Protein 4FOM (pdb70)

B-factor: mean 170.51, std 41.59, range [93.54, 294.87]

Foldseek 3Di:
DQKDWDAAAEDEAFAKDKGWIFGPDPFDFAKKWKWFDDVVRTDTAKIQGPPPGIDGDPPQRPQKDQPDNDRTTSIIMGHGDDQVVQGKMKMWTQTVDPGIDIDIHGYHYWYFWDKDKDAFDDAAEAQDDKGFGIKIKGHQGVDEKDKDKDQPAFDKDWDKAADPSNTIMIMITTIHRDHPVQFFPKIKMWIGDPVPPPTDMDIDTHHYFYWKAWDKDWDDDAAAFQAAKTKIATDIDGPPDWDAWAKAFPVNDDDPCWDQDPNMIINRGGGDQPVQTKIKIWTAHPHGIDMDIDRHGYHHDD

Nearest PDB structures (foldseek):
  4fom-assembly1_A-2  TM=1.003E+00  e=2.632E-57  Homo sapiens
  5b22-assembly1_A  TM=9.695E-01  e=6.101E-33  Mus musculus
  6arq-assembly1_D  TM=7.707E-01  e=6.754E-25  Homo sapiens
  3j8f-assembly1_7  TM=8.107E-01  e=2.371E-23  Homo sapiens
  6o3o-assembly1_D  TM=7.406E-01  e=1.769E-23  Homo sapiens

InterPro domains:
  IPR003599 Immunoglobulin domain subtype [SM00409] (63-167)
  IPR007110 Immunoglobulin-like domain [PS50835] (59-165)
  IPR007110 Immunoglobulin-like domain [PS50835] (170-258)
  IPR007110 Immunoglobulin-like domain [PS50835] (269-354)
  IPR013106 Immunoglobulin V-set domain [PF07686] (63-167)
  IPR013162 CD80-like, immunoglobulin C2-set [PF08205] (175-256)
  IPR013783 Immunoglobulin-like fold [G3DSA:2.60.40.10] (59-170)
  IPR013783 Immunoglobulin-like fold [G3DSA:2.60.40.10] (171-268)
  IPR013783 Immunoglobulin-like fold [G3DSA:2.60.40.10] (269-365)
  IPR033319 Nectin-3, immunoglobulin variable domain 1 [cd05887] (58-167)
  IPR033320 Nectin-3/4, second Ig domain [cd07704] (170-265)
  IPR036179 Immunoglobulin-like domain superfamily [SSF48726] (64-170)
  IPR036179 Immunoglobulin-like domain superfamily [SSF48726] (166-262)
  IPR036179 Immunoglobulin-like domain superfamily [SSF48726] (265-362)
  IPR051427 Nectin and Nectin-like [PTHR23277] (38-549)

Solvent-accessible surface area: 17063 Å² total; per-residue (Å²): 87,91,13,86,20,91,87,141,24,78,6,32,124,36,116,81,21,35,7,103,1,75,7,112,52,165,59,102,44,46,61,3,4,0,8,7,44,106,66,196,63,65,95,44,5,2,35,14,53,65,143,175,36,107,59,51,78,25,126,12,106,69,47,11,111,18,106,50,173,55,51,48,48,1,7,2,26,7,61,81,1,21,73,91,9,55,21,102,6,20,0,51,8,45,16,152,101,104,29,77,32,92,25,48,1,47,8,65,10,17,15,64,8,102,24,44,41,92,140,12,116,92,69,17,85,45,77,33,125,73,22,38,6,0,30,0,45,1,22,62,0,32,70,70,3,118,15,88,23,110,22,152,49,31,97,132,74,44,84,72,89,90,86,138,97,127,10,3,23,11,53,1,54,5,58,2,142,4,55,80,151,2,96,44,112,152,1,11,0,13,0,113,9,105,11,29,159,160,51,57,127,80,53,35,94,4,69,0,41,13,26,3,82,20,70,12,94,32,55,70,73,90,1,84,42,34,57,164,65,16,65,1,102,0,64,40,90,14,16,30,102,51,143,100,44,65,16,38,31,105,62,74,134,114,18,134,13,10,109,56,52,133,50,15,0,47,3,89,114,58,5,72,142,92,9,57,5,32,0,16,0,75,2,14,3,81,62,24,70,112,47,42,72,71,78,4,153,11,51,93,101,184

CATH classification: 2.60.40.10 (+2 more: 2.60.40.10, 2.60.40.10)

Radius of gyration: 37.38 Å; Cα contacts (8 Å, |Δi|>4): 742; chains: 1; bounding box: 91×86×56 Å

GO terms:
  GO:0005886 plasma membrane (C, EXP)
  GO:0005886 plasma membrane (C, TAS)
  GO:0005515 protein binding (F, IPI)
  GO:0050839 cell adhesion molecule binding (F, IPI)
  GO:0042802 identical protein binding (F, IPI)

Organism: Homo sapiens (NCBI:txid9606)

Secondary structure (DSSP, 8-state):
--SB---S-EEETTS-EEE--B---SSPEEEEEEEEESSS-EEEEEEE-SSS-EEE-TTTTTTEEES--SSSB--EEE-S--GGG-EEEEEEEEETTTEEEEEEEEEEEEB--EEEEEE-SS---TT-S-EEEEEEEEEEEBS--EEEE---SSB--EEEEE-TTS-EEEEEEEEE---GGGTT-EEEEEEE-TT-SS-EEEEEE----EEEEE--B---S-EETT--S-EEE--EEEES-EEEEE--BSSS---SS-B-STTEEE--SPP-S---SEEEEEEEETTEEEEEEEE--EE---

Structure (mmCIF, N/CA/C/O backbone):
data_4FOM
#
_entry.id   4FOM
#
_cell.length_a   131.867
_cell.length_b   131.867
_cell.length_c   247.543
_cell.angle_alpha   90.00
_cell.angle_beta   90.00
_cell.angle_gamma   120.00
#
_symmetry.space_group_name_H-M   'P 65 2 2'
#
loop_
_entity.id
_entity.type
_entity.pdbx_description
1 polymer 'Poliovirus receptor-related protein 3'
2 branched alpha-D-mannopyranose-(1-3)-[alpha-D-mannopyranose-(1-6)]beta-D-mannopyranose-(1-4)-2-acetamido-2-deoxy-beta-D-glucopyranose-(1-4)-2-acetamido-2-deoxy-beta-D-glucopyranose
3 branched beta-D-mannopyranose-(1-4)-2-acetamido-2-deoxy-beta-D-glucopyranose-(1-4)-2-acetamido-2-deoxy-beta-D-glucopyranose
4 branched alpha-D-mannopyranose-(1-3)-[alpha-D-mannopyranose-(1-6)]beta-D-mannopyranose-(1-4)-2-acetamido-2-deoxy-beta-D-glucopyranose-(1-4)-[alpha-L-fucopyranose-(1-6)]2-acetamido-2-deoxy-beta-D-glucopyranose
5 non-polymer 2-acetamido-2-deoxy-beta-D-glucopyranose
#
loop_
_atom_site.group_PDB
_atom_site.id
_atom_site.type_symbol
_atom_site.label_atom_id
_atom_site.label_alt_id
_atom_site.label_comp_id
_atom_site.label_asym_id
_atom_site.label_entity_id
_atom_site.label_seq_id
_atom_site.pdbx_PDB_ins_code
_atom_site.Cartn_x
_atom_site.Cartn_y
_atom_site.Cartn_z
_atom_site.occupancy
_atom_site.B_iso_or_equiv
_atom_site.auth_seq_id
_atom_site.auth_comp_id
_atom_site.auth_asym_id
_atom_site.auth_atom_id
_atom_site.pdbx_PDB_model_num
ATOM 1 N N . GLY A 1 1 ? -37.479 46.995 -3.623 1.00 257.88 58 GLY A N 1
ATOM 2 C CA . GLY A 1 1 ? -37.952 47.689 -4.856 1.00 252.23 58 GLY A CA 1
ATOM 3 C C . GLY A 1 1 ? -39.323 47.201 -5.303 1.00 248.01 58 GLY A C 1
ATOM 4 O O . GLY A 1 1 ? -39.780 46.148 -4.866 1.00 247.70 58 GLY A O 1
ATOM 5 N N . PRO A 1 2 ? -39.992 47.977 -6.177 1.00 245.75 59 PRO A N 1
ATOM 6 C CA . PRO A 1 2 ? -41.320 47.637 -6.704 1.00 242.09 59 PRO A CA 1
ATOM 7 C C . PRO A 1 2 ? -41.326 46.302 -7.400 1.00 233.62 59 PRO A C 1
ATOM 8 O O . PRO A 1 2 ? -42.233 45.489 -7.198 1.00 233.38 59 PRO A O 1
ATOM 12 N N . ILE A 1 3 ? -40.325 46.105 -8.247 1.00 227.70 60 ILE A N 1
ATOM 13 C CA . ILE A 1 3 ? -40.067 44.809 -8.893 1.00 220.73 60 ILE A CA 1
ATOM 14 C C . ILE A 1 3 ? -38.735 44.263 -8.423 1.00 220.65 60 ILE A C 1
ATOM 15 O O . ILE A 1 3 ? -37.694 44.874 -8.638 1.00 220.35 60 ILE A O 1
ATOM 20 N N . ILE A 1 4 ? -38.769 43.118 -7.767 1.00 221.77 61 ILE A N 1
ATOM 21 C CA . ILE A 1 4 ? -37.535 42.513 -7.252 1.00 222.37 61 ILE A CA 1
ATOM 22 C C . ILE A 1 4 ? -37.033 41.422 -8.182 1.00 215.04 61 ILE A C 1
ATOM 23 O O . ILE A 1 4 ? -37.747 40.472 -8.494 1.00 213.35 61 ILE A O 1
ATOM 28 N N . VAL A 1 5 ? -35.825 41.629 -8.687 1.00 211.39 62 VAL A N 1
ATOM 29 C CA . VAL A 1 5 ? -35.108 40.616 -9.461 1.00 205.64 62 VAL A CA 1
ATOM 30 C C . VAL A 1 5 ? -33.650 40.591 -9.040 1.00 206.21 62 VAL A C 1
ATOM 31 O O . VAL A 1 5 ? -33.099 41.615 -8.638 1.00 209.46 62 VAL A O 1
ATOM 35 N N . GLU A 1 6 ? -33.031 39.413 -9.101 1.00 203.79 63 GLU A N 1
ATOM 36 C CA . GLU A 1 6 ? -31.599 39.287 -8.771 1.00 204.07 63 GLU A CA 1
ATOM 37 C C . GLU A 1 6 ? -30.756 39.743 -9.946 1.00 198.66 63 GLU A C 1
ATOM 38 O O . GLU A 1 6 ? -31.052 39.404 -11.075 1.00 193.59 63 GLU A O 1
ATOM 44 N N . PRO A 1 7 ? -29.722 40.562 -9.679 1.00 200.85 64 PRO A N 1
ATOM 45 C CA . PRO A 1 7 ? -28.901 41.122 -10.721 1.00 197.76 64 PRO A CA 1
ATOM 46 C C . PRO A 1 7 ? -27.630 40.357 -10.892 1.00 195.95 64 PRO A C 1
ATOM 47 O O . PRO A 1 7 ? -27.272 39.549 -10.041 1.00 198.08 64 PRO A O 1
ATOM 51 N N . HIS A 1 8 ? -26.921 40.662 -11.968 1.00 193.19 65 HIS A N 1
ATOM 52 C CA . HIS A 1 8 ? -25.567 40.060 -12.271 1.00 191.51 65 HIS A CA 1
ATOM 53 C C . HIS A 1 8 ? -25.529 38.537 -12.227 1.00 188.59 65 HIS A C 1
ATOM 54 O O . HIS A 1 8 ? -24.536 37.934 -11.806 1.00 189.14 65 HIS A O 1
ATOM 61 N N . VAL A 1 9 ? -26.567 37.920 -12.768 1.00 185.90 66 VAL A N 1
ATOM 62 C CA . VAL A 1 9 ? -26.638 36.469 -12.840 1.00 184.91 66 VAL A CA 1
ATOM 63 C C . VAL A 1 9 ? -25.629 35.927 -13.849 1.00 182.50 66 VAL A C 1
ATOM 64 O O . VAL A 1 9 ? -25.084 36.671 -14.669 1.00 181.07 66 VAL A O 1
ATOM 68 N N . THR A 1 10 ? -25.360 34.628 -13.750 1.00 183.14 67 THR A N 1
ATOM 69 C CA . THR A 1 10 ? -24.404 33.954 -14.629 1.00 181.65 67 THR A CA 1
ATOM 70 C C . THR A 1 10 ? -25.014 32.681 -15.168 1.00 182.26 67 THR A C 1
ATOM 71 O O . THR A 1 10 ? -25.439 31.831 -14.410 1.00 185.28 67 THR A O 1
ATOM 75 N N . ALA A 1 11 ? -25.073 32.563 -16.487 1.00 181.14 68 ALA A N 1
ATOM 76 C CA . ALA A 1 11 ? -25.695 31.394 -17.125 1.00 183.38 68 ALA A CA 1
ATOM 77 C C . ALA A 1 11 ? -24.668 30.504 -17.821 1.00 184.72 68 ALA A C 1
ATOM 78 O O . ALA A 1 11 ? -23.768 30.992 -18.508 1.00 183.08 68 ALA A O 1
ATOM 80 N N . VAL A 1 12 ? -24.872 29.187 -17.693 1.00 188.78 69 VAL A N 1
ATOM 81 C CA . VAL A 1 12 ? -23.889 28.159 -18.168 1.00 191.18 69 VAL A CA 1
ATOM 82 C C . VAL A 1 12 ? -24.279 27.718 -19.592 1.00 192.80 69 VAL A C 1
ATOM 83 O O . VAL A 1 12 ? -25.435 27.409 -19.876 1.00 195.49 69 VAL A O 1
ATOM 87 N N . TRP A 1 13 ? -23.277 27.657 -20.454 1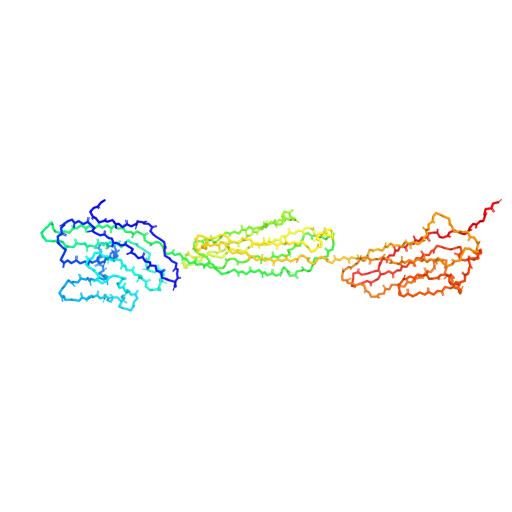.00 192.48 70 TRP A N 1
ATOM 88 C CA . TRP A 1 13 ? -23.455 27.320 -21.880 1.00 195.29 70 TRP A CA 1
ATOM 89 C C . TRP A 1 13 ? -24.244 26.070 -21.996 1.00 201.51 70 TRP A C 1
ATOM 90 O O . TRP A 1 13 ? -24.129 25.200 -21.183 1.00 204.80 70 TRP A O 1
ATOM 101 N N . GLY A 1 14 ? -25.080 25.988 -23.019 1.00 205.11 71 GLY A N 1
ATOM 102 C CA . GLY A 1 14 ? -25.792 24.723 -23.365 1.00 213.48 71 GLY A CA 1
ATOM 103 C C . GLY A 1 14 ? -26.833 24.276 -22.361 1.00 216.68 71 GLY A C 1
ATOM 104 O O . GLY A 1 14 ? -27.812 23.621 -22.720 1.00 222.67 71 GLY A O 1
ATOM 105 N N . LYS A 1 15 ? -26.588 24.570 -21.095 1.00 214.63 72 LYS A N 1
ATOM 106 C CA . LYS A 1 15 ? -27.584 24.327 -20.041 1.00 218.39 72 LYS A CA 1
ATOM 107 C C . LYS A 1 15 ? -28.568 25.479 -20.007 1.00 216.24 72 LYS A C 1
ATOM 108 O O . LYS A 1 15 ? -28.505 26.383 -20.839 1.00 211.70 72 LYS A O 1
ATOM 114 N N . ASN A 1 16 ? -29.497 25.442 -19.072 1.00 220.82 73 ASN A N 1
ATOM 115 C CA . ASN A 1 16 ? -30.463 26.531 -18.957 1.00 219.00 73 ASN A CA 1
ATOM 116 C C . ASN A 1 16 ? -30.270 27.359 -17.708 1.00 213.26 73 ASN A C 1
ATOM 117 O O . ASN A 1 16 ? -29.329 27.149 -16.937 1.00 213.03 73 ASN A O 1
ATOM 122 N N . VAL A 1 17 ? -31.191 28.294 -17.511 1.00 208.85 74 VAL A N 1
ATOM 123 C CA . VAL A 1 17 ? -31.070 29.306 -16.482 1.00 204.06 74 VAL A CA 1
ATOM 124 C C . VAL A 1 17 ? -32.436 29.920 -16.195 1.00 203.48 74 VAL A C 1
ATOM 125 O O . VAL A 1 17 ? -33.227 30.177 -17.111 1.00 202.34 74 VAL A O 1
ATOM 129 N N . SER A 1 18 ? -32.734 30.071 -14.909 1.00 205.08 75 SER A N 1
ATOM 130 C CA . SER A 1 18 ? -34.024 30.628 -14.458 1.00 205.61 75 SER A CA 1
ATOM 131 C C . SER A 1 18 ? -33.892 32.112 -14.149 1.00 200.81 75 SER A C 1
ATOM 132 O O . SER A 1 18 ? -33.151 32.514 -13.252 1.00 200.55 75 SER A O 1
ATOM 135 N N . LEU A 1 19 ? -34.605 32.920 -14.921 1.00 197.70 76 LEU A N 1
ATOM 136 C CA . LEU A 1 19 ? -34.624 34.396 -14.732 1.00 194.53 76 LEU A CA 1
ATOM 137 C C . LEU A 1 19 ? -35.808 34.846 -13.825 1.00 197.64 76 LEU A C 1
ATOM 138 O O . LEU A 1 19 ? -36.883 35.237 -14.297 1.00 196.98 76 LEU A O 1
ATOM 143 N N . LYS A 1 20 ? -35.582 34.739 -12.522 1.00 201.40 77 LYS A N 1
ATOM 144 C CA . LYS A 1 20 ? -36.623 34.995 -11.520 1.00 205.97 77 LYS A CA 1
ATOM 145 C C . LYS A 1 20 ? -36.994 36.415 -11.559 1.00 203.86 77 LYS A C 1
ATOM 146 O O . LYS A 1 20 ? -36.135 37.296 -11.660 1.00 200.75 77 LYS A O 1
ATOM 152 N N . CYS A 1 21 ? -38.286 36.648 -11.453 1.00 206.03 78 CYS A N 1
ATOM 153 C CA . CYS A 1 21 ? -38.842 37.992 -11.379 1.00 205.61 78 CYS A CA 1
ATOM 154 C C . CYS A 1 21 ? -40.195 37.953 -10.710 1.00 210.76 78 CYS A C 1
ATOM 155 O O . CYS A 1 21 ? -41.105 37.236 -11.147 1.00 212.16 78 CYS A O 1
ATOM 158 N N . LEU A 1 22 ? -40.317 38.703 -9.629 1.00 215.06 79 LEU A N 1
ATOM 159 C CA . LEU A 1 22 ? -41.568 38.747 -8.861 1.00 221.14 79 LEU A CA 1
ATOM 160 C C . LEU A 1 22 ? -41.963 40.180 -8.522 1.00 223.07 79 LEU A C 1
ATOM 161 O O . LEU A 1 22 ? -41.110 41.060 -8.392 1.00 222.07 79 LEU A O 1
ATOM 166 N N . ILE A 1 23 ? -43.270 40.411 -8.421 1.00 226.02 80 ILE A N 1
ATOM 167 C CA . ILE A 1 23 ? -43.825 41.789 -8.482 1.00 226.96 80 ILE A CA 1
ATOM 168 C C . ILE A 1 23 ? -44.901 42.067 -7.412 1.00 234.77 80 ILE A C 1
ATOM 169 O O . ILE A 1 23 ? -45.964 42.624 -7.712 1.00 235.47 80 ILE A O 1
ATOM 174 N N . GLU A 1 24 ? -44.586 41.743 -6.159 1.00 241.24 81 GLU A N 1
ATOM 175 C CA . GLU A 1 24 ? -45.549 41.949 -5.045 1.00 250.19 81 GLU A CA 1
ATOM 176 C C . GLU A 1 24 ? -45.831 43.429 -4.812 1.00 253.04 81 GLU A C 1
ATOM 177 O O . GLU A 1 24 ? -45.208 44.078 -3.972 1.00 258.53 81 GLU A O 1
ATOM 183 N N . VAL A 1 25 ? -46.756 43.954 -5.603 1.00 249.75 82 VAL A N 1
ATOM 184 C CA . VAL A 1 25 ? -47.355 45.274 -5.357 1.00 254.21 82 VAL A CA 1
ATOM 185 C C . VAL A 1 25 ? -48.865 45.126 -5.235 1.00 257.67 82 VAL A C 1
ATOM 186 O O . VAL A 1 25 ? -49.495 44.470 -6.065 1.00 252.69 82 VAL A O 1
ATOM 190 N N . ASN A 1 26 ? -49.447 45.722 -4.190 1.00 267.00 83 ASN A N 1
ATOM 191 C CA . ASN A 1 26 ? -50.925 45.639 -3.974 1.00 271.70 83 ASN A CA 1
ATOM 192 C C . ASN A 1 26 ? -51.706 46.200 -5.182 1.00 265.55 83 ASN A C 1
ATOM 193 O O . ASN A 1 26 ? -52.943 46.179 -5.218 1.00 268.32 83 ASN A O 1
ATOM 198 N N . GLU A 1 27 ? -50.955 46.646 -6.180 1.00 257.72 84 GLU A N 1
ATOM 199 C CA . GLU A 1 27 ? -51.506 47.094 -7.462 1.00 251.65 84 GLU A CA 1
ATOM 200 C C . GLU A 1 27 ? -51.946 45.933 -8.355 1.00 245.49 84 GLU A C 1
ATOM 201 O O . GLU A 1 27 ? -51.265 44.904 -8.447 1.00 242.15 84 GLU A O 1
ATOM 207 N N . THR A 1 28 ? -53.050 46.141 -9.068 1.00 244.39 85 THR A N 1
ATOM 208 C CA . THR A 1 28 ? -53.555 45.131 -10.009 1.00 239.75 85 THR A CA 1
ATOM 209 C C . THR A 1 28 ? -52.819 45.199 -11.339 1.00 231.90 85 THR A C 1
ATOM 210 O O . THR A 1 28 ? -52.664 46.271 -11.933 1.00 230.04 85 THR A O 1
ATOM 214 N N . ILE A 1 29 ? -52.428 44.024 -11.823 1.00 228.41 86 ILE A N 1
ATOM 215 C CA . ILE A 1 29 ? -51.440 43.885 -12.926 1.00 221.86 86 ILE A CA 1
ATOM 216 C C . ILE A 1 29 ? -52.120 43.651 -14.275 1.00 218.95 86 ILE A C 1
ATOM 217 O O . ILE A 1 29 ? -53.082 42.891 -14.367 1.00 221.39 86 ILE A O 1
ATOM 222 N N . THR A 1 30 ? -51.602 44.286 -15.326 1.00 214.95 87 THR A N 1
ATOM 223 C CA . THR A 1 30 ? -52.254 44.183 -16.668 1.00 213.53 87 THR A CA 1
ATOM 224 C C . THR A 1 30 ? -51.347 43.640 -17.808 1.00 209.22 87 THR A C 1
ATOM 225 O O . THR A 1 30 ? -51.856 43.096 -18.794 1.00 209.22 87 THR A O 1
ATOM 229 N N . GLN A 1 31 ? -50.028 43.782 -17.668 1.00 206.50 88 GLN A N 1
ATOM 230 C CA . GLN A 1 31 ? -49.073 43.171 -18.652 1.00 202.99 88 GLN A CA 1
ATOM 231 C C . GLN A 1 31 ? -47.674 42.903 -18.078 1.00 200.78 88 GLN A C 1
ATOM 232 O O . GLN A 1 31 ? -47.165 43.645 -17.232 1.00 201.31 88 GLN A O 1
ATOM 238 N N . ILE A 1 32 ? -47.053 41.855 -18.588 1.00 199.00 89 ILE A N 1
ATOM 239 C CA . ILE A 1 32 ? -45.773 41.375 -18.058 1.00 197.31 89 ILE A CA 1
ATOM 240 C C . ILE A 1 32 ? -44.807 41.017 -19.177 1.00 194.20 89 ILE A C 1
ATOM 241 O O . ILE A 1 32 ? -45.034 40.081 -19.949 1.00 194.57 89 ILE A O 1
ATOM 246 N N . SER A 1 33 ? -43.721 41.758 -19.241 1.00 192.24 90 SER A N 1
ATOM 247 C CA . SER A 1 33 ? -42.763 41.620 -20.328 1.00 190.15 90 SER A CA 1
ATOM 248 C C . SER A 1 33 ? -41.397 41.250 -19.819 1.00 187.94 90 SER A C 1
ATOM 249 O O . SER A 1 33 ? -41.054 41.475 -18.652 1.00 188.02 90 SER A O 1
ATOM 252 N N . TRP A 1 34 ? -40.625 40.678 -20.713 1.00 186.55 91 TRP A N 1
ATOM 253 C CA . TRP A 1 34 ? -39.192 40.544 -20.556 1.00 184.86 91 TRP A CA 1
ATOM 254 C C . TRP A 1 34 ? -38.545 41.067 -21.786 1.00 184.75 91 TRP A C 1
ATOM 255 O O . TRP A 1 34 ? -38.934 40.717 -22.891 1.00 185.87 91 TRP A O 1
ATOM 266 N N . GLU A 1 35 ? -37.532 41.891 -21.615 1.00 184.59 92 GLU A N 1
ATOM 267 C CA . GLU A 1 35 ? -36.818 42.466 -22.765 1.00 186.14 92 GLU A CA 1
ATOM 268 C C . GLU A 1 35 ? -35.310 42.443 -22.563 1.00 185.35 92 GLU A C 1
ATOM 269 O O . GLU A 1 35 ? -34.799 42.974 -21.591 1.00 185.55 92 GLU A O 1
ATOM 275 N N . LYS A 1 36 ? -34.607 41.793 -23.477 1.00 185.16 93 LYS A N 1
ATOM 276 C CA . LYS A 1 36 ? -33.162 42.005 -23.613 1.00 185.73 93 LYS A CA 1
ATOM 277 C C . LYS A 1 36 ? -32.972 43.179 -24.489 1.00 190.04 93 LYS A C 1
ATOM 278 O O . LYS A 1 36 ? -33.542 43.240 -25.571 1.00 192.60 93 LYS A O 1
ATOM 284 N N . ILE A 1 37 ? -32.187 44.140 -24.041 1.00 192.28 94 ILE A N 1
ATOM 285 C CA . ILE A 1 37 ? -31.804 45.246 -24.940 1.00 198.16 94 ILE A CA 1
ATOM 286 C C . ILE A 1 37 ? -30.477 44.967 -25.579 1.00 199.84 94 ILE A C 1
ATOM 287 O O . ILE A 1 37 ? -29.445 44.913 -24.920 1.00 198.98 94 ILE A O 1
ATOM 292 N N . HIS A 1 38 ? -30.492 44.890 -26.881 1.00 203.35 95 HIS A N 1
ATOM 293 C CA . HIS A 1 38 ? -29.324 45.181 -27.601 1.00 208.05 95 HIS A CA 1
ATOM 294 C C . HIS A 1 38 ? -29.249 46.708 -27.430 1.00 214.02 95 HIS A C 1
ATOM 295 O O . HIS A 1 38 ? -30.094 47.264 -26.690 1.00 213.19 95 HIS A O 1
ATOM 302 N N . GLY A 1 39 ? -28.108 47.312 -27.769 1.00 219.61 96 GLY A N 1
ATOM 303 C CA . GLY A 1 39 ? -27.836 48.722 -27.412 1.00 226.24 96 GLY A CA 1
ATOM 304 C C . GLY A 1 39 ? -28.918 49.673 -27.835 1.00 231.21 96 GLY A C 1
ATOM 305 O O . GLY A 1 39 ? -29.073 49.962 -29.017 1.00 237.08 96 GLY A O 1
ATOM 306 N N . LYS A 1 40 ? -29.669 50.165 -26.849 1.00 229.70 97 LYS A N 1
ATOM 307 C CA . LYS A 1 40 ? -30.708 51.195 -27.071 1.00 235.19 97 LYS A CA 1
ATOM 308 C C . LYS A 1 40 ? -31.912 50.643 -27.846 1.00 232.35 97 LYS A C 1
ATOM 309 O O . LYS A 1 40 ? -32.944 51.294 -27.942 1.00 235.09 97 LYS A O 1
ATOM 315 N N . SER A 1 41 ? -31.776 49.427 -28.363 1.00 227.51 98 SER A N 1
ATOM 316 C CA . SER A 1 41 ? -32.896 48.738 -29.030 1.00 225.11 98 SER A CA 1
ATOM 317 C C . SER A 1 41 ? -33.381 47.567 -28.190 1.00 215.97 98 SER A C 1
ATOM 318 O O . SER A 1 41 ? -32.592 46.710 -27.774 1.00 211.51 98 SER A O 1
ATOM 321 N N . SER A 1 42 ? -34.688 47.542 -27.944 1.00 214.05 99 SER A N 1
ATOM 322 C CA . SER A 1 42 ? -35.296 46.567 -27.006 1.00 206.79 99 SER A CA 1
ATOM 323 C C . SER A 1 42 ? -36.008 45.442 -27.740 1.00 204.82 99 SER A C 1
ATOM 324 O O . SER A 1 42 ? -37.188 45.541 -28.072 1.00 206.00 99 SER A O 1
ATOM 327 N N . GLN A 1 43 ? -35.301 44.356 -27.953 1.00 202.53 100 GLN A N 1
ATOM 328 C CA . GLN A 1 43 ? -35.937 43.147 -28.458 1.00 201.42 100 GLN A CA 1
ATOM 329 C C . GLN A 1 43 ? -36.727 42.484 -27.337 1.00 196.51 100 GLN A C 1
ATOM 330 O O . GLN A 1 43 ? -36.167 42.089 -26.299 1.00 192.72 100 GLN A O 1
ATOM 336 N N . THR A 1 44 ? -38.037 42.408 -27.528 1.00 197.40 101 THR A N 1
ATOM 337 C CA . THR A 1 44 ? -38.912 41.737 -26.564 1.00 194.11 101 THR A CA 1
ATOM 338 C C . THR A 1 44 ? -38.662 40.219 -26.585 1.00 192.96 101 THR A C 1
ATOM 339 O O . THR A 1 44 ? -38.208 39.657 -27.594 1.00 195.33 101 THR A O 1
ATOM 343 N N . VAL A 1 45 ? -38.892 39.586 -25.446 1.00 190.29 102 VAL A N 1
ATOM 344 C CA . VAL A 1 45 ? -38.607 38.150 -25.279 1.00 190.19 102 VAL A CA 1
ATOM 345 C C . VAL A 1 45 ? -39.879 37.371 -24.979 1.00 192.04 102 VAL A C 1
ATOM 346 O O . VAL A 1 45 ? -40.284 36.482 -25.741 1.00 195.62 102 VAL A O 1
ATOM 350 N N . ALA A 1 46 ? -40.486 37.693 -23.850 1.00 190.83 103 ALA A N 1
ATOM 351 C CA . ALA A 1 46 ? -41.711 37.036 -23.408 1.00 193.47 103 ALA A CA 1
ATOM 352 C C . ALA A 1 46 ? -42.726 38.047 -22.920 1.00 193.93 103 ALA A C 1
ATOM 353 O O . ALA A 1 46 ? -42.379 39.078 -22.329 1.00 192.01 103 ALA A O 1
ATOM 355 N N . VAL A 1 47 ? -43.987 37.734 -23.154 1.00 197.32 104 VAL A N 1
ATOM 356 C CA . VAL A 1 47 ? -45.094 38.613 -22.782 1.00 198.14 104 VAL A CA 1
ATOM 357 C C . VAL A 1 47 ? -46.248 37.776 -22.244 1.00 201.99 104 VAL A C 1
ATOM 358 O O . VAL A 1 47 ? -46.570 36.711 -22.795 1.00 205.56 104 VAL A O 1
ATOM 362 N N . HIS A 1 48 ? -46.834 38.226 -21.138 1.00 202.49 105 HIS A N 1
ATOM 363 C CA . HIS A 1 48 ? -47.996 37.536 -20.540 1.00 207.02 105 HIS A CA 1
ATOM 364 C C . HIS A 1 48 ? -49.153 38.462 -20.351 1.00 207.96 105 HIS A C 1
ATOM 365 O O . HIS A 1 48 ? -49.042 39.494 -19.692 1.00 205.95 105 HIS A O 1
ATOM 372 N N . HIS A 1 49 ? -50.290 38.069 -20.910 1.00 211.69 106 HIS A N 1
ATOM 373 C CA . HIS A 1 49 ? -51.544 38.828 -20.767 1.00 213.70 106 HIS A CA 1
ATOM 374 C C . HIS A 1 49 ? -52.557 38.030 -19.961 1.00 218.89 106 HIS A C 1
ATOM 375 O O . HIS A 1 49 ? -52.615 36.804 -20.072 1.00 222.51 106 HIS A O 1
ATOM 382 N N . PRO A 1 50 ? -53.368 38.717 -19.135 1.00 220.42 107 PRO A N 1
ATOM 383 C CA . PRO A 1 50 ? -54.406 38.027 -18.373 1.00 226.48 107 PRO A CA 1
ATOM 384 C C . PRO A 1 50 ? -55.585 37.625 -19.238 1.00 230.73 107 PRO A C 1
ATOM 385 O O . PRO A 1 50 ? -56.471 36.902 -18.785 1.00 236.85 107 PRO A O 1
ATOM 389 N N . GLN A 1 51 ? -55.605 38.118 -20.467 1.00 228.38 108 GLN A N 1
ATOM 390 C CA . GLN A 1 51 ? -56.703 37.812 -21.408 1.00 233.11 108 GLN A CA 1
ATOM 391 C C . GLN A 1 51 ? -56.201 37.073 -22.644 1.00 234.00 108 GLN A C 1
ATOM 392 O O . GLN A 1 51 ? -56.753 36.038 -23.030 1.00 240.16 108 GLN A O 1
ATOM 398 N N . TYR A 1 52 ? -55.148 37.600 -23.252 1.00 228.98 109 TYR A N 1
ATOM 399 C CA . TYR A 1 52 ? -54.686 37.104 -24.571 1.00 230.46 109 TYR A CA 1
ATOM 400 C C . TYR A 1 52 ? -53.386 36.316 -24.460 1.00 228.58 109 TYR A C 1
ATOM 401 O O . TYR A 1 52 ? -52.404 36.606 -25.149 1.00 225.43 109 TYR A O 1
ATOM 410 N N . GLY A 1 53 ? -53.404 35.307 -23.589 1.00 231.54 110 GLY A N 1
ATOM 411 C CA . GLY A 1 53 ? -52.358 34.269 -23.542 1.00 232.23 110 GLY A CA 1
ATOM 412 C C . GLY A 1 53 ? -50.946 34.793 -23.432 1.00 225.33 110 GLY A C 1
ATOM 413 O O . GLY A 1 53 ? -50.694 35.832 -22.818 1.00 220.12 110 GLY A O 1
ATOM 414 N N . PHE A 1 54 ? -50.020 34.043 -24.024 1.00 226.09 111 PHE A N 1
ATOM 415 C CA . PHE A 1 54 ? -48.586 34.369 -23.987 1.00 220.35 111 PHE A CA 1
ATOM 416 C C . PHE A 1 54 ? -48.118 34.885 -25.333 1.00 218.73 111 PHE A C 1
ATOM 417 O O . PHE A 1 54 ? -48.867 34.884 -26.304 1.00 222.98 111 PHE A O 1
ATOM 425 N N . SER A 1 55 ? -46.852 35.282 -25.393 1.00 213.42 112 SER A N 1
ATOM 426 C CA . SER A 1 55 ? -46.154 35.493 -26.683 1.00 213.61 112 SER A CA 1
ATOM 427 C C . SER A 1 55 ? -44.665 35.352 -26.534 1.00 209.63 112 SER A C 1
ATOM 428 O O . SER A 1 55 ? -44.053 35.961 -25.666 1.00 204.51 112 SER A O 1
ATOM 431 N N . VAL A 1 56 ? -44.077 34.577 -27.415 1.00 212.76 113 VAL A N 1
ATOM 432 C CA . VAL A 1 56 ? -42.642 34.397 -27.418 1.00 210.08 113 VAL A CA 1
ATOM 433 C C . VAL A 1 56 ? -42.063 34.870 -28.736 1.00 211.83 113 VAL A C 1
ATOM 434 O O . VAL A 1 56 ? -42.558 34.531 -29.807 1.00 218.01 113 VAL A O 1
ATOM 438 N N . GLN A 1 57 ? -41.053 35.711 -28.647 1.00 207.52 114 GLN A N 1
ATOM 439 C CA . GLN A 1 57 ? -40.570 36.449 -29.816 1.00 209.84 114 GLN A CA 1
ATOM 440 C C . GLN A 1 57 ? -39.594 35.638 -30.641 1.00 213.45 114 GLN A C 1
ATOM 441 O O . GLN A 1 57 ? -38.933 34.739 -30.140 1.00 212.29 114 GLN A O 1
ATOM 447 N N . GLY A 1 58 ? -39.526 35.959 -31.921 1.00 218.97 115 GLY A N 1
ATOM 448 C CA . GLY A 1 58 ? -38.430 35.509 -32.763 1.00 222.74 115 GLY A CA 1
ATOM 449 C C . GLY A 1 58 ? -37.170 36.271 -32.400 1.00 218.20 115 GLY A C 1
ATOM 450 O O . GLY A 1 58 ? -37.225 37.470 -32.153 1.00 215.73 115 GLY A O 1
ATOM 451 N N . GLU A 1 59 ? -36.042 35.579 -32.309 1.00 217.60 116 GLU A N 1
ATOM 452 C CA . GLU A 1 59 ? -35.955 34.146 -32.626 1.00 221.86 116 GLU A CA 1
ATOM 453 C C . GLU A 1 59 ? -36.045 33.261 -31.367 1.00 217.51 116 GLU A C 1
ATOM 454 O O . GLU A 1 59 ? -35.826 32.060 -31.428 1.00 221.08 116 GLU A O 1
ATOM 460 N N . TYR A 1 60 ? -36.403 33.864 -30.247 1.00 211.36 117 TYR A N 1
ATOM 461 C CA . TYR A 1 60 ? -36.435 33.144 -28.942 1.00 207.99 117 TYR A CA 1
ATOM 462 C C . TYR A 1 60 ? -37.518 32.070 -28.881 1.00 212.95 117 TYR A C 1
ATOM 463 O O . TYR A 1 60 ? -37.687 31.409 -27.859 1.00 212.28 117 TYR A O 1
ATOM 472 N N . GLN A 1 61 ? -38.245 31.908 -29.977 1.00 219.39 118 GLN A N 1
ATOM 473 C CA . GLN A 1 61 ? -39.556 31.181 -29.977 1.00 224.92 118 GLN A CA 1
ATOM 474 C C . GLN A 1 61 ? -39.529 29.788 -29.329 1.00 228.67 118 GLN A C 1
ATOM 475 O O . GLN A 1 61 ? -40.461 29.422 -28.611 1.00 230.11 118 GLN A O 1
ATOM 481 N N . GLY A 1 62 ? -38.491 29.013 -29.601 1.00 231.51 119 GLY A N 1
ATOM 482 C CA . GLY A 1 62 ? -38.367 27.676 -29.012 1.00 236.23 119 GLY A CA 1
ATOM 483 C C . GLY A 1 62 ? -37.778 27.710 -27.607 1.00 230.26 119 GLY A C 1
ATOM 484 O O . GLY A 1 62 ? -38.148 26.912 -26.745 1.00 233.19 119 GLY A O 1
ATOM 485 N N . ARG A 1 63 ? -36.888 28.667 -27.374 1.00 223.22 120 ARG A N 1
ATOM 486 C CA . ARG A 1 63 ? -35.902 28.575 -26.253 1.00 219.06 120 ARG A CA 1
ATOM 487 C C . ARG A 1 63 ? -36.340 29.290 -24.964 1.00 214.33 120 ARG A C 1
ATOM 488 O O . ARG A 1 63 ? -35.552 29.419 -24.027 1.00 211.51 120 ARG A O 1
ATOM 496 N N . VAL A 1 64 ? -37.597 29.712 -24.900 1.00 214.93 121 VAL A N 1
ATOM 497 C CA . VAL A 1 64 ? -38.123 30.354 -23.668 1.00 211.27 121 VAL A CA 1
ATOM 498 C C . VAL A 1 64 ? -39.466 29.789 -23.229 1.00 216.39 121 VAL A C 1
ATOM 499 O O . VAL A 1 64 ? -40.352 29.554 -24.041 1.00 220.92 121 VAL A O 1
ATOM 503 N N . LEU A 1 65 ? -39.612 29.615 -21.925 1.00 216.47 122 LEU A N 1
ATOM 504 C CA . LEU A 1 65 ? -40.853 29.094 -21.338 1.00 222.51 122 LEU A CA 1
ATOM 505 C C . LEU A 1 65 ? -41.183 29.887 -20.091 1.00 219.58 122 LEU A C 1
ATOM 506 O O . LEU A 1 65 ? -40.287 30.358 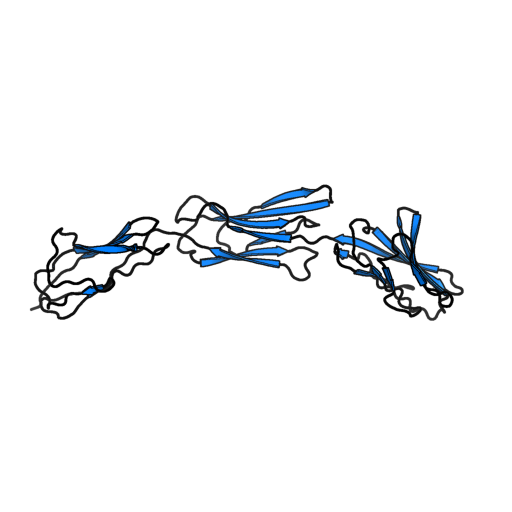-19.392 1.00 214.98 122 LEU A O 1
ATOM 511 N N . PHE A 1 66 ? -42.473 30.042 -19.814 1.00 223.09 123 PHE A N 1
ATOM 512 C CA . PHE A 1 66 ? -42.912 30.739 -18.587 1.00 222.51 123 PHE A CA 1
ATOM 513 C C . PHE A 1 66 ? -43.113 29.775 -17.447 1.00 230.42 123 PHE A C 1
ATOM 514 O O . PHE A 1 66 ? -44.034 28.951 -17.465 1.00 238.23 123 PHE A O 1
ATOM 522 N N . LYS A 1 67 ? -42.262 29.905 -16.435 1.00 230.40 124 LYS A N 1
ATOM 523 C CA . LYS A 1 67 ? -42.231 28.949 -15.295 1.00 239.28 124 LYS A CA 1
ATOM 524 C C . LYS A 1 67 ? -43.517 29.018 -14.479 1.00 247.92 124 LYS A C 1
ATOM 525 O O . LYS A 1 67 ? -43.918 28.039 -13.836 1.00 258.43 124 LYS A O 1
ATOM 531 N N . ASN A 1 68 ? -44.170 30.168 -14.522 1.00 246.63 125 ASN A N 1
ATOM 532 C CA . ASN A 1 68 ? -45.421 30.363 -13.781 1.00 254.95 125 ASN A CA 1
ATOM 533 C C . ASN A 1 68 ? -46.522 31.013 -14.610 1.00 251.75 125 ASN A C 1
ATOM 534 O O . ASN A 1 68 ? -46.344 32.097 -15.194 1.00 243.46 125 ASN A O 1
ATOM 539 N N . TYR A 1 69 ? -47.685 30.377 -14.584 1.00 257.60 126 TYR A N 1
ATOM 540 C CA . TYR A 1 69 ? -48.837 30.790 -15.411 1.00 255.67 126 TYR A CA 1
ATOM 541 C C . TYR A 1 69 ? -49.592 31.934 -14.746 1.00 253.07 126 TYR A C 1
ATOM 542 O O . TYR A 1 69 ? -50.483 32.547 -15.342 1.00 251.26 126 TYR A O 1
ATOM 551 N N . SER A 1 70 ? -49.208 32.221 -13.510 1.00 252.86 127 SER A N 1
ATOM 552 C CA . SER A 1 70 ? -49.763 33.344 -12.754 1.00 250.89 127 SER A CA 1
ATOM 553 C C . SER A 1 70 ? -49.322 34.679 -13.324 1.00 240.77 127 SER A C 1
ATOM 554 O O . SER A 1 70 ? -48.358 34.764 -14.086 1.00 235.15 127 SER A O 1
ATOM 557 N N . LEU A 1 71 ? -50.031 35.722 -12.924 1.00 239.43 128 LEU A N 1
ATOM 558 C CA . LEU A 1 71 ? -49.719 37.096 -13.348 1.00 231.88 128 LEU A CA 1
ATOM 559 C C . LEU A 1 71 ? -48.657 37.721 -12.465 1.00 230.09 128 LEU A C 1
ATOM 560 O O . LEU A 1 71 ? -48.506 38.941 -12.438 1.00 226.66 128 LEU A O 1
ATOM 565 N N . ASN A 1 72 ? -47.958 36.905 -11.701 1.00 232.83 129 ASN A N 1
ATOM 566 C CA . ASN A 1 72 ? -47.033 37.451 -10.699 1.00 233.19 129 ASN A CA 1
ATOM 567 C C . ASN A 1 72 ? -45.586 36.978 -10.825 1.00 230.53 129 ASN A C 1
ATOM 568 O O . ASN A 1 72 ? -44.662 37.737 -10.526 1.00 227.56 129 ASN A O 1
ATOM 573 N N . ASP A 1 73 ? -45.387 35.729 -11.250 1.00 232.61 130 ASP A N 1
ATOM 574 C CA . ASP A 1 73 ? -44.018 35.217 -11.529 1.00 229.70 130 ASP A CA 1
ATOM 575 C C . ASP A 1 73 ? -43.687 35.390 -12.992 1.00 221.62 130 ASP A C 1
ATOM 576 O O . ASP A 1 73 ? -44.050 34.561 -13.825 1.00 222.46 130 ASP A O 1
ATOM 581 N N . ALA A 1 74 ? -43.006 36.485 -13.303 1.00 215.12 131 ALA A N 1
ATOM 582 C CA . ALA A 1 74 ? -42.425 36.697 -14.638 1.00 208.61 131 ALA A CA 1
ATOM 583 C C . ALA A 1 74 ? -41.270 35.746 -14.834 1.00 206.89 131 ALA A C 1
ATOM 584 O O . ALA A 1 74 ? -40.572 35.776 -15.859 1.00 202.84 131 ALA A O 1
ATOM 586 N N . THR A 1 75 ? -41.071 34.904 -13.831 1.00 210.88 132 THR A N 1
ATOM 587 C CA . THR A 1 75 ? -40.011 33.906 -13.829 1.00 210.61 132 THR A CA 1
ATOM 588 C C . THR A 1 75 ? -40.030 33.075 -15.085 1.00 209.43 132 THR A C 1
ATOM 589 O O . THR A 1 75 ? -41.046 32.470 -15.445 1.00 213.41 132 THR A O 1
ATOM 593 N N . ILE A 1 76 ? -38.899 33.061 -15.754 1.00 205.06 133 ILE A N 1
ATOM 594 C CA . ILE A 1 76 ? -38.732 32.297 -16.984 1.00 205.06 133 ILE A CA 1
ATOM 595 C C . ILE A 1 76 ? -37.415 31.524 -16.982 1.00 205.31 133 ILE A C 1
ATOM 596 O O . ILE A 1 76 ? -36.389 32.022 -16.533 1.00 202.34 133 ILE A O 1
ATOM 601 N N . THR A 1 77 ? -37.448 30.313 -17.508 1.00 209.41 134 THR A N 1
ATOM 602 C CA . THR A 1 77 ? -36.219 29.593 -17.796 1.00 209.38 134 THR A CA 1
ATOM 603 C C . THR A 1 77 ? -35.867 29.747 -19.263 1.00 207.22 134 THR A C 1
ATOM 604 O O . THR A 1 77 ? -36.694 29.513 -20.137 1.00 209.63 134 THR A O 1
ATOM 608 N N . LEU A 1 78 ? -34.669 30.240 -19.521 1.00 203.33 135 LEU A N 1
ATOM 609 C CA . LEU A 1 78 ? -34.158 30.322 -20.885 1.00 202.99 135 LEU A CA 1
ATOM 610 C C . LEU A 1 78 ? -33.471 29.022 -21.247 1.00 209.21 135 LEU A C 1
ATOM 611 O O . LEU A 1 78 ? -32.374 28.745 -20.780 1.00 209.31 135 LEU A O 1
ATOM 616 N N . HIS A 1 79 ? -34.129 28.222 -22.086 1.00 216.10 136 HIS A N 1
ATOM 617 C CA . HIS A 1 79 ? -33.576 26.914 -22.525 1.00 223.36 136 HIS A CA 1
ATOM 618 C C . HIS A 1 79 ? -32.375 27.096 -23.414 1.00 219.76 136 HIS A C 1
ATOM 619 O O . HIS A 1 79 ? -32.429 27.810 -24.399 1.00 216.61 136 HIS A O 1
ATOM 626 N N . ASN A 1 80 ? -31.285 26.417 -23.061 1.00 219.55 137 ASN A N 1
ATOM 627 C CA . ASN A 1 80 ? -30.054 26.271 -23.953 1.00 218.02 137 ASN A CA 1
ATOM 628 C C . ASN A 1 80 ? -29.300 27.557 -24.305 1.00 209.73 137 ASN A C 1
ATOM 629 O O . ASN A 1 80 ? -29.259 27.953 -25.451 1.00 210.35 137 ASN A O 1
ATOM 634 N N . ILE A 1 81 ? -28.547 28.069 -23.348 1.00 203.32 138 ILE A N 1
ATOM 635 C CA . ILE A 1 81 ? -27.684 29.255 -23.579 1.00 197.26 138 ILE A CA 1
ATOM 636 C C . ILE A 1 81 ? -26.659 29.095 -24.708 1.00 198.56 138 ILE A C 1
ATOM 637 O O . ILE A 1 81 ? -26.044 28.042 -24.891 1.00 202.18 138 ILE A O 1
ATOM 642 N N . GLY A 1 82 ? -26.526 30.151 -25.479 1.00 196.57 139 GLY A N 1
ATOM 643 C CA . GLY A 1 82 ? -25.359 30.357 -26.331 1.00 197.39 139 GLY A CA 1
ATOM 644 C C . GLY A 1 82 ? -24.613 31.591 -25.879 1.00 192.98 139 GLY A C 1
ATOM 645 O O . GLY A 1 82 ? -25.062 32.298 -24.987 1.00 189.24 139 GLY A O 1
ATOM 646 N N . PHE A 1 83 ? -23.478 31.854 -26.512 1.00 194.40 140 PHE A N 1
ATOM 647 C CA . PHE A 1 83 ? -22.645 33.050 -26.196 1.00 192.25 140 PHE A CA 1
ATOM 648 C C . PHE A 1 83 ? -23.430 34.359 -26.237 1.00 190.45 140 PHE A C 1
ATOM 649 O O . PHE A 1 83 ? -23.210 35.253 -25.427 1.00 187.75 140 PHE A O 1
ATOM 657 N N . SER A 1 84 ? -24.286 34.483 -27.231 1.00 192.50 141 SER A N 1
ATOM 658 C CA . SER A 1 84 ? -24.900 35.767 -27.580 1.00 192.95 141 SER A CA 1
ATOM 659 C C . SER A 1 84 ? -26.051 36.135 -26.646 1.00 189.19 141 SER A C 1
ATOM 660 O O . SER A 1 84 ? -26.869 37.006 -26.957 1.00 190.34 141 SER A O 1
ATOM 663 N N . ASP A 1 85 ? -26.078 35.511 -25.484 1.00 185.41 142 ASP A N 1
ATOM 664 C CA . ASP A 1 85 ? -27.059 35.864 -24.442 1.00 182.48 142 ASP A CA 1
ATOM 665 C C . ASP A 1 85 ? -26.391 36.656 -23.353 1.00 179.92 142 ASP A C 1
ATOM 666 O O . ASP A 1 85 ? -26.921 36.818 -22.270 1.00 177.86 142 ASP A O 1
ATOM 671 N N . SER A 1 86 ? -25.221 37.163 -23.666 1.00 180.96 143 SER A N 1
ATOM 672 C CA . SER A 1 86 ? -24.417 37.892 -22.707 1.00 180.47 143 SER A CA 1
ATOM 673 C C . SER A 1 86 ? -24.778 39.349 -22.737 1.00 182.23 143 SER A C 1
ATOM 674 O O . SER A 1 86 ? -24.266 40.103 -23.549 1.00 185.42 143 SER A O 1
ATOM 677 N N . GLY A 1 87 ? -25.662 39.750 -21.843 1.00 181.15 144 GLY A N 1
ATOM 678 C CA . GLY A 1 87 ? -26.146 41.143 -21.822 1.00 183.96 144 GLY A CA 1
ATOM 679 C C . GLY A 1 87 ? -27.128 41.492 -20.715 1.00 183.16 144 GLY A C 1
ATOM 680 O O . GLY A 1 87 ? -27.285 40.749 -19.743 1.00 180.93 144 GLY A O 1
ATOM 681 N N . LYS A 1 88 ? -27.770 42.653 -20.865 1.00 185.95 145 LYS A N 1
ATOM 682 C CA . LYS A 1 88 ? -28.715 43.166 -19.856 1.00 186.53 145 LYS A CA 1
ATOM 683 C C . LYS A 1 88 ? -30.170 42.931 -20.272 1.00 185.03 145 LYS A C 1
ATOM 684 O O . LYS A 1 88 ? -30.615 43.352 -21.345 1.00 186.52 145 LYS A O 1
ATOM 690 N N . TYR A 1 89 ? -30.883 42.223 -19.417 1.00 182.91 146 TYR A N 1
ATOM 691 C CA . TYR A 1 89 ? -32.286 41.888 -19.650 1.00 181.97 146 TYR A CA 1
ATOM 692 C C . TYR A 1 89 ? -33.123 42.557 -18.601 1.00 183.78 146 TYR A C 1
ATOM 693 O O . TYR A 1 89 ? -32.826 42.468 -17.419 1.00 184.45 146 TYR A O 1
ATOM 702 N N . ILE A 1 90 ? -34.189 43.213 -19.031 1.00 185.36 147 ILE A N 1
ATOM 703 C CA . ILE A 1 90 ? -35.084 43.955 -18.093 1.00 188.00 147 ILE A CA 1
ATOM 704 C C . ILE A 1 90 ? -36.498 43.405 -18.062 1.00 186.99 147 ILE A C 1
ATOM 705 O O . ILE A 1 90 ? -37.058 43.014 -19.087 1.00 185.63 147 ILE A O 1
ATOM 710 N N . CYS A 1 91 ? -37.067 43.369 -16.869 1.00 188.63 148 CYS A N 1
ATOM 711 C CA . CYS A 1 91 ? -38.432 42.892 -16.698 1.00 188.98 148 CYS A CA 1
ATOM 712 C C . CYS A 1 91 ? -39.395 44.032 -16.526 1.00 192.21 148 CYS A C 1
ATOM 713 O O . CYS A 1 91 ? -39.375 44.747 -15.517 1.00 195.77 148 CYS A O 1
ATOM 716 N N . LYS A 1 92 ? -40.276 44.159 -17.505 1.00 191.87 149 LYS A N 1
ATOM 717 C CA . LYS A 1 92 ? -41.238 45.282 -17.595 1.00 195.09 149 LYS A CA 1
ATOM 718 C C . LYS A 1 92 ? -42.617 44.858 -17.101 1.00 195.96 149 LYS A C 1
ATOM 719 O O . LYS A 1 92 ? -43.252 43.963 -17.666 1.00 194.39 149 LYS A O 1
ATOM 725 N N . ALA A 1 93 ? -43.066 45.497 -16.036 1.00 199.52 150 ALA A N 1
ATOM 726 C CA . ALA A 1 93 ? -44.380 45.220 -15.474 1.00 201.50 150 ALA A CA 1
ATOM 727 C C . ALA A 1 93 ? -45.302 46.399 -15.687 1.00 204.77 150 ALA A C 1
ATOM 728 O O . ALA A 1 93 ? -45.025 47.508 -15.239 1.00 208.52 150 ALA A O 1
ATOM 730 N N . VAL A 1 94 ? -46.395 46.157 -16.393 1.00 204.14 151 VAL A N 1
ATOM 731 C CA . VAL A 1 94 ? -47.392 47.200 -16.653 1.00 207.20 151 VAL A CA 1
ATOM 732 C C . VAL A 1 94 ? -48.587 47.041 -15.735 1.00 210.40 151 VAL A C 1
ATOM 733 O O . VAL A 1 94 ? -49.226 45.985 -15.687 1.00 209.62 151 VAL A O 1
ATOM 737 N N . THR A 1 95 ? -48.843 48.089 -14.966 1.00 215.29 152 THR A N 1
ATOM 738 C CA . THR A 1 95 ? -49.957 48.114 -14.006 1.00 219.76 152 THR A CA 1
ATOM 739 C C . THR A 1 95 ? -51.017 49.109 -14.412 1.00 222.81 152 THR A C 1
ATOM 740 O O . THR A 1 95 ? -50.811 49.939 -15.297 1.00 222.42 152 THR A O 1
ATOM 744 N N . PHE A 1 96 ? -52.163 49.011 -13.765 1.00 226.44 153 PHE A N 1
ATOM 745 C CA . PHE A 1 96 ? -53.243 50.014 -13.943 1.00 230.88 153 PHE A CA 1
ATOM 746 C C . PHE A 1 96 ? -53.837 50.771 -12.781 1.00 238.52 153 PHE A C 1
ATOM 747 O O . PHE A 1 96 ? -54.716 50.235 -12.109 1.00 241.25 153 PHE A O 1
ATOM 755 N N . PRO A 1 97 ? -53.451 52.102 -12.663 1.00 243.18 154 PRO A N 1
ATOM 756 C CA . PRO A 1 97 ? -52.591 52.826 -13.583 1.00 241.65 154 PRO A CA 1
ATOM 757 C C . PRO A 1 97 ? -51.152 53.429 -13.476 1.00 243.03 154 PRO A C 1
ATOM 758 O O . PRO A 1 97 ? -50.720 54.138 -14.393 1.00 243.32 154 PRO A O 1
ATOM 762 N N . LEU A 1 98 ? -50.415 53.110 -12.415 1.00 244.52 155 LEU A N 1
ATOM 763 C CA . LEU A 1 98 ? -49.023 53.648 -12.255 1.00 246.62 155 LEU A CA 1
ATOM 764 C C . LEU A 1 98 ? -48.252 53.843 -13.578 1.00 242.45 155 LEU A C 1
ATOM 765 O O . LEU A 1 98 ? -47.569 54.851 -13.758 1.00 247.48 155 LEU A O 1
ATOM 770 N N . GLY A 1 99 ? -48.442 52.921 -14.520 1.00 234.72 156 GLY A N 1
ATOM 771 C CA . GLY A 1 99 ? -47.595 52.850 -15.715 1.00 230.58 156 GLY A CA 1
ATOM 772 C C . GLY A 1 99 ? -46.695 51.643 -15.616 1.00 224.35 156 GLY A C 1
ATOM 773 O O . GLY A 1 99 ? -47.156 50.549 -15.310 1.00 220.70 156 GLY A O 1
ATOM 774 N N . ASN A 1 100 ? -45.394 51.849 -15.796 1.00 224.19 157 ASN A N 1
ATOM 775 C CA . ASN A 1 100 ? -44.435 50.713 -15.766 1.00 218.49 157 ASN A CA 1
ATOM 776 C C . ASN A 1 100 ? -43.120 50.975 -15.017 1.00 220.94 157 ASN A C 1
ATOM 777 O O . ASN A 1 100 ? -42.548 52.063 -15.088 1.00 226.17 157 ASN A O 1
ATOM 782 N N . ALA A 1 101 ? -42.682 49.953 -14.269 1.00 218.01 158 ALA A N 1
ATOM 783 C CA . ALA A 1 101 ? -41.333 49.916 -13.659 1.00 219.03 158 ALA A CA 1
ATOM 784 C C . ALA A 1 101 ? -40.530 48.761 -14.222 1.00 212.05 158 ALA A C 1
ATOM 785 O O . ALA A 1 101 ? -41.090 47.820 -14.788 1.00 206.95 158 ALA A O 1
ATOM 787 N N . GLN A 1 102 ? -39.212 48.821 -14.039 1.00 212.58 159 GLN A N 1
ATOM 788 C CA . GLN A 1 102 ? -38.298 47.829 -14.640 1.00 206.79 159 GLN A CA 1
ATOM 789 C C . GLN A 1 102 ? -37.094 47.529 -13.753 1.00 207.80 159 GLN A C 1
ATOM 790 O O . GLN A 1 102 ? -36.469 48.424 -13.213 1.00 213.33 159 GLN A O 1
ATOM 796 N N . SER A 1 103 ? -36.733 46.265 -13.679 1.00 203.12 160 SER A N 1
ATOM 797 C CA . SER A 1 103 ? -35.489 45.866 -13.025 1.00 203.63 160 SER A CA 1
ATOM 798 C C . SER A 1 103 ? -34.605 45.074 -13.969 1.00 198.19 160 SER A C 1
ATOM 799 O O . SER A 1 103 ? -35.091 44.266 -14.770 1.00 193.78 160 SER A O 1
ATOM 802 N N . SER A 1 104 ? -33.299 45.287 -13.851 1.00 199.27 161 SER A N 1
ATOM 803 C CA . SER A 1 104 ? -32.331 44.686 -14.782 1.00 195.00 161 SER A CA 1
ATOM 804 C C . SER A 1 104 ? -31.475 43.622 -14.126 1.00 193.32 161 SER A C 1
ATOM 805 O O . SER A 1 104 ? -31.125 43.711 -12.947 1.00 197.12 161 SER A O 1
ATOM 808 N N . THR A 1 105 ? -31.119 42.630 -14.921 1.00 188.48 162 THR A N 1
ATOM 809 C CA . THR A 1 105 ? -30.191 41.592 -14.514 1.00 186.63 162 THR A CA 1
ATOM 810 C C . THR A 1 105 ? -29.182 41.396 -15.611 1.00 184.12 162 THR A C 1
ATOM 811 O O . THR A 1 105 ? -29.539 41.224 -16.768 1.00 181.82 162 THR A O 1
ATOM 815 N N . THR A 1 106 ? -27.918 41.475 -15.256 1.00 185.58 163 THR A N 1
ATOM 816 C CA . THR A 1 106 ? -26.840 41.317 -16.238 1.00 184.31 163 THR A CA 1
ATOM 817 C C . THR A 1 106 ? -26.312 39.889 -16.235 1.00 181.48 163 THR A C 1
ATOM 818 O O . THR A 1 106 ? -25.643 39.459 -15.297 1.00 182.59 163 THR A O 1
ATOM 822 N N . VAL A 1 107 ? -26.642 39.149 -17.276 1.00 178.91 164 VAL A N 1
ATOM 823 C CA . VAL A 1 107 ? -26.184 37.756 -17.386 1.00 177.31 164 VAL A CA 1
ATOM 824 C C . VAL A 1 107 ? -24.928 37.637 -18.229 1.00 177.12 164 VAL A C 1
ATOM 825 O O . VAL A 1 107 ? -24.910 38.020 -19.409 1.00 177.36 164 VAL A O 1
ATOM 829 N N . THR A 1 108 ? -23.863 37.146 -17.594 1.00 177.47 165 THR A N 1
ATOM 830 C CA . THR A 1 108 ? -22.621 36.832 -18.297 1.00 177.52 165 THR A CA 1
ATOM 831 C C . THR A 1 108 ? -22.626 35.375 -18.674 1.00 176.94 165 THR A C 1
ATOM 832 O O . THR A 1 108 ? -23.031 34.523 -17.886 1.00 177.20 165 THR A O 1
ATOM 836 N N . VAL A 1 109 ? -22.226 35.090 -19.904 1.00 177.64 166 VAL A N 1
ATOM 837 C CA . VAL A 1 109 ? -22.120 33.699 -20.366 1.00 178.39 166 VAL A CA 1
ATOM 838 C C . VAL A 1 109 ? -20.923 33.046 -19.773 1.00 179.32 166 VAL A C 1
ATOM 839 O O . VAL A 1 109 ? -19.875 33.663 -19.616 1.00 179.69 166 VAL A O 1
ATOM 843 N N . LEU A 1 110 ? -21.063 31.776 -19.471 1.00 180.89 167 LEU A N 1
ATOM 844 C CA . LEU A 1 110 ? -20.007 31.034 -18.803 1.00 182.54 167 LEU A CA 1
ATOM 845 C C . LEU A 1 110 ? -19.994 29.548 -19.245 1.00 185.47 167 LEU A C 1
ATOM 846 O O . LEU A 1 110 ? -20.990 28.824 -19.099 1.00 187.07 167 LEU A O 1
ATOM 851 N N . VAL A 1 111 ? -18.889 29.152 -19.899 1.00 187.16 168 VAL A N 1
ATOM 852 C CA . VAL A 1 111 ? -18.747 27.783 -20.443 1.00 190.90 168 VAL A CA 1
ATOM 853 C C . VAL A 1 111 ? -17.799 26.942 -19.633 1.00 192.81 168 VAL A C 1
ATOM 854 O O . VAL A 1 111 ? -16.724 27.391 -19.217 1.00 191.52 168 VAL A O 1
ATOM 858 N N . GLU A 1 112 ? -18.222 25.712 -19.404 1.00 146.13 169 GLU A N 1
ATOM 859 C CA . GLU A 1 112 ? -17.450 24.750 -18.649 1.00 144.21 169 GLU A CA 1
ATOM 860 C C . GLU A 1 112 ? -16.200 24.387 -19.427 1.00 140.35 169 GLU A C 1
ATOM 861 O O . GLU A 1 112 ? -16.223 24.367 -20.660 1.00 140.06 169 GLU A O 1
ATOM 867 N N . PRO A 1 113 ? -15.105 24.055 -18.719 1.00 138.22 170 PRO A N 1
ATOM 868 C CA . PRO A 1 113 ? -14.018 23.355 -19.387 1.00 134.39 170 PRO A CA 1
ATOM 869 C C . PRO A 1 113 ? -14.332 21.891 -19.498 1.00 132.89 170 PRO A C 1
ATOM 870 O O . PRO A 1 113 ? -15.261 21.418 -18.870 1.00 135.02 170 PRO A O 1
ATOM 874 N N . THR A 1 114 ? -13.566 21.168 -20.278 1.00 130.07 171 THR A N 1
ATOM 875 C CA . THR A 1 114 ? -13.606 19.707 -20.183 1.00 129.06 171 THR A CA 1
ATOM 876 C C . THR A 1 114 ? -12.228 19.147 -19.854 1.00 125.63 171 THR A C 1
ATOM 877 O O . THR A 1 114 ? -11.241 19.444 -20.511 1.00 123.88 171 THR A O 1
ATOM 881 N N . VAL A 1 115 ? -12.167 18.402 -18.778 1.00 125.19 172 VAL A N 1
ATOM 882 C CA . VAL A 1 115 ? -10.887 18.058 -18.190 1.00 122.81 172 VAL A CA 1
ATOM 883 C C . VAL A 1 115 ? -10.395 16.723 -18.595 1.00 121.69 172 VAL A C 1
ATOM 884 O O . VAL A 1 115 ? -11.164 15.777 -18.784 1.00 123.93 172 VAL A O 1
ATOM 888 N N . SER A 1 116 ? -9.086 16.616 -18.622 1.00 119.24 173 SER A N 1
ATOM 889 C CA . SER A 1 116 ? -8.424 15.374 -18.929 1.00 117.80 173 SER A CA 1
ATOM 890 C C . SER A 1 116 ? -7.109 15.282 -18.196 1.00 115.70 173 SER A C 1
ATOM 891 O O . SER A 1 116 ? -6.406 16.296 -17.986 1.00 114.78 173 SER A O 1
ATOM 894 N N . LEU A 1 117 ? -6.796 14.058 -17.778 1.00 115.29 174 LEU A N 1
ATOM 895 C CA . LEU A 1 117 ? -5.478 13.706 -17.254 1.00 113.15 174 LEU A CA 1
ATOM 896 C C . LEU A 1 117 ? -4.807 12.779 -18.228 1.00 112.43 174 LEU A C 1
ATOM 897 O O . LEU A 1 117 ? -5.413 11.835 -18.701 1.00 113.70 174 LEU A O 1
ATOM 902 N N . ILE A 1 118 ? -3.567 13.055 -18.552 1.00 111.42 175 ILE A N 1
ATOM 903 C CA . ILE A 1 118 ? -2.856 12.227 -19.492 1.00 112.13 175 ILE A CA 1
ATOM 904 C C . ILE A 1 118 ? -1.469 11.868 -18.961 1.00 111.51 175 ILE A C 1
ATOM 905 O O . ILE A 1 118 ? -0.751 12.715 -18.434 1.00 110.88 175 ILE A O 1
ATOM 910 N N . LYS A 1 119 ? -1.170 10.570 -18.981 1.00 112.38 176 LYS A N 1
ATOM 911 C CA . LYS A 1 119 ? 0.125 10.068 -18.519 1.00 112.13 176 LYS A CA 1
ATOM 912 C C . LYS A 1 119 ? 1.223 10.763 -19.285 1.00 112.50 176 LYS A C 1
ATOM 913 O O . LYS A 1 119 ? 1.290 10.673 -20.508 1.00 114.06 176 LYS A O 1
ATOM 919 N N . GLY A 1 120 ? 2.109 11.428 -18.576 1.00 111.94 177 GLY A N 1
ATOM 920 C CA . GLY A 1 120 ? 3.331 11.984 -19.204 1.00 113.57 177 GLY A CA 1
ATOM 921 C C . GLY A 1 120 ? 4.077 10.889 -19.965 1.00 114.64 177 GLY A C 1
ATOM 922 O O . GLY A 1 120 ? 4.023 9.752 -19.584 1.00 114.47 177 GLY A O 1
ATOM 923 N N . PRO A 1 121 ? 4.783 11.243 -21.035 1.00 117.33 178 PRO A N 1
ATOM 924 C CA . PRO A 1 121 ? 5.158 10.261 -22.047 1.00 119.96 178 PRO A CA 1
ATOM 925 C C . PRO A 1 121 ? 6.375 9.381 -21.676 1.00 120.30 178 PRO A C 1
ATOM 926 O O . PRO A 1 121 ? 6.381 8.180 -21.934 1.00 120.37 178 PRO A O 1
ATOM 930 N N . ASP A 1 122 ? 7.404 9.984 -21.147 1.00 121.09 179 ASP A N 1
ATOM 931 C CA . ASP A 1 122 ? 8.567 9.212 -20.749 1.00 122.41 179 ASP A CA 1
ATOM 932 C C . ASP A 1 122 ? 8.275 8.492 -19.461 1.00 118.72 179 ASP A C 1
ATOM 933 O O . ASP A 1 122 ? 7.668 9.046 -18.560 1.00 116.72 179 ASP A O 1
ATOM 938 N N . SER A 1 123 ? 8.731 7.257 -19.368 1.00 118.76 180 SER A N 1
ATOM 939 C CA . SER A 1 123 ? 8.575 6.466 -18.133 1.00 116.01 180 SER A CA 1
ATOM 940 C C . SER A 1 123 ? 9.470 6.974 -17.030 1.00 114.67 180 SER A C 1
ATOM 941 O O . SER A 1 123 ? 10.526 7.513 -17.281 1.00 116.61 180 SER A O 1
ATOM 944 N N . LEU A 1 124 ? 9.042 6.766 -15.799 1.00 112.41 181 LEU A N 1
ATOM 945 C CA . LEU A 1 124 ? 9.767 7.295 -14.633 1.00 112.49 181 LEU A CA 1
ATOM 946 C C . LEU A 1 124 ? 10.609 6.222 -13.998 1.00 112.52 181 LEU A C 1
ATOM 947 O O . LEU A 1 124 ? 10.119 5.425 -13.200 1.00 111.58 181 LEU A O 1
ATOM 952 N N . ILE A 1 125 ? 11.884 6.213 -14.321 1.00 114.35 182 ILE A N 1
ATOM 953 C CA . ILE A 1 125 ? 12.822 5.365 -13.602 1.00 114.82 182 ILE A CA 1
ATOM 954 C C . ILE A 1 125 ? 13.342 6.127 -12.424 1.00 115.41 182 ILE A C 1
ATOM 955 O O . ILE A 1 125 ? 13.070 7.305 -12.281 1.00 116.29 182 ILE A O 1
ATOM 960 N N . ASP A 1 126 ? 14.099 5.444 -11.578 1.00 116.13 183 ASP A N 1
ATOM 961 C CA . ASP A 1 126 ? 14.663 6.049 -10.351 1.00 117.94 183 ASP A CA 1
ATOM 962 C C . ASP A 1 126 ? 15.751 7.055 -10.674 1.00 121.87 183 ASP A C 1
ATOM 963 O O . ASP A 1 126 ? 16.310 7.042 -11.744 1.00 123.21 183 ASP A O 1
ATOM 968 N N . GLY A 1 127 ? 16.019 7.931 -9.716 1.00 125.20 184 GLY A N 1
ATOM 969 C CA . GLY A 1 127 ? 17.165 8.875 -9.756 1.00 131.69 184 GLY A CA 1
ATOM 970 C C . GLY A 1 127 ? 17.594 9.408 -11.106 1.00 135.68 184 GLY A C 1
ATOM 971 O O . GLY A 1 127 ? 18.789 9.539 -11.372 1.00 140.84 184 GLY A O 1
ATOM 972 N N . GLY A 1 128 ? 16.633 9.847 -11.897 1.00 135.40 185 GLY A N 1
ATOM 973 C CA . GLY A 1 128 ? 16.901 10.375 -13.229 1.00 139.80 185 GLY A CA 1
ATOM 974 C C . GLY A 1 128 ? 16.517 11.814 -13.243 1.00 144.06 185 GLY A C 1
ATOM 975 O O . GLY A 1 128 ? 15.915 12.294 -12.306 1.00 142.23 185 GLY A O 1
ATOM 976 N N . ASN A 1 129 ? 16.975 12.526 -14.256 1.00 151.57 186 ASN A N 1
ATOM 977 C CA . ASN A 1 129 ? 16.598 13.920 -14.478 1.00 157.30 186 ASN A CA 1
ATOM 978 C C . ASN A 1 129 ? 15.106 14.098 -14.269 1.00 149.60 186 ASN A C 1
ATOM 979 O O . ASN A 1 129 ? 14.352 13.169 -14.449 1.00 143.07 186 ASN A O 1
ATOM 984 N N . GLU A 1 130 ? 14.685 15.301 -13.890 1.00 150.54 187 GLU A N 1
ATOM 985 C CA . GLU A 1 130 ? 13.239 15.619 -13.797 1.00 145.41 187 GLU A CA 1
ATOM 986 C C . GLU A 1 130 ? 12.510 14.961 -14.920 1.00 140.09 187 GLU A C 1
ATOM 987 O O . GLU A 1 130 ? 12.932 15.029 -16.052 1.00 144.20 187 GLU A O 1
ATOM 993 N N . THR A 1 131 ? 11.356 14.421 -14.634 1.00 133.69 188 THR A N 1
ATOM 994 C CA . THR A 1 131 ? 10.503 13.899 -15.697 1.00 130.12 188 THR A CA 1
ATOM 995 C C . THR A 1 131 ? 9.059 14.357 -15.545 1.00 127.08 188 THR A C 1
ATOM 996 O O . THR A 1 131 ? 8.551 14.511 -14.450 1.00 125.96 188 THR A O 1
ATOM 1000 N N . VAL A 1 132 ? 8.421 14.590 -16.668 1.00 126.33 189 VAL A N 1
ATOM 1001 C CA . VAL A 1 132 ? 7.011 14.901 -16.692 1.00 123.06 189 VAL A CA 1
ATOM 1002 C C . VAL A 1 132 ? 6.210 13.682 -16.386 1.00 118.17 189 VAL A C 1
ATOM 1003 O O . VAL A 1 132 ? 6.170 12.762 -17.171 1.00 117.01 189 VAL A O 1
ATOM 1007 N N . ALA A 1 133 ? 5.559 13.676 -15.245 1.00 116.22 190 ALA A N 1
ATOM 1008 C CA . ALA A 1 133 ? 4.834 12.470 -14.781 1.00 113.11 190 ALA A CA 1
ATOM 1009 C C . ALA A 1 133 ? 3.413 12.474 -15.243 1.00 111.77 190 ALA A C 1
ATOM 1010 O O . ALA A 1 133 ? 2.844 11.429 -15.491 1.00 110.79 190 ALA A O 1
ATOM 1012 N N . ALA A 1 134 ? 2.830 13.660 -15.354 1.00 112.55 191 ALA A N 1
ATOM 1013 C CA . ALA A 1 134 ? 1.428 13.790 -15.766 1.00 111.87 191 ALA A CA 1
ATOM 1014 C C . ALA A 1 134 ? 1.098 15.170 -16.276 1.00 113.19 191 ALA A C 1
ATOM 1015 O O . ALA A 1 134 ? 1.627 16.160 -15.799 1.00 115.33 191 ALA A O 1
ATOM 1017 N N . ILE A 1 135 ? 0.185 15.221 -17.234 1.00 112.88 192 ILE A N 1
ATOM 1018 C CA . ILE A 1 135 ? -0.350 16.498 -17.742 1.00 114.63 192 ILE A CA 1
ATOM 1019 C C . ILE A 1 135 ? -1.852 16.596 -17.533 1.00 114.52 192 ILE A C 1
ATOM 1020 O O . ILE A 1 135 ? -2.604 15.731 -17.947 1.00 114.06 192 ILE A O 1
ATOM 1025 N N . CYS A 1 136 ? -2.270 17.664 -16.883 1.00 115.97 193 CYS A N 1
ATOM 1026 C CA . CYS A 1 136 ? -3.679 17.910 -16.602 1.00 116.31 193 CYS A CA 1
ATOM 1027 C C . CYS A 1 136 ? -4.165 18.933 -17.578 1.00 117.76 193 CYS A C 1
ATOM 1028 O O . CYS A 1 136 ? -3.511 19.941 -17.788 1.00 119.74 193 CYS A O 1
ATOM 1031 N N . ILE A 1 137 ? -5.299 18.667 -18.210 1.00 117.78 194 ILE A N 1
ATOM 1032 C CA . ILE A 1 137 ? -5.833 19.589 -19.268 1.00 119.44 194 ILE A CA 1
ATOM 1033 C C . ILE A 1 137 ? -7.226 20.135 -18.988 1.00 121.27 194 ILE A C 1
ATOM 1034 O O . ILE A 1 137 ? -8.216 19.397 -18.990 1.00 121.46 194 ILE A O 1
ATOM 1039 N N . ALA A 1 138 ? -7.301 21.444 -18.834 1.00 123.66 195 ALA A N 1
ATOM 1040 C CA . ALA A 1 138 ? -8.584 22.148 -18.715 1.00 126.29 195 ALA A CA 1
ATOM 1041 C C . ALA A 1 138 ? -8.932 22.846 -20.019 1.00 128.07 195 ALA A C 1
ATOM 1042 O O . ALA A 1 138 ? -8.408 23.931 -20.330 1.00 130.22 195 ALA A O 1
ATOM 1044 N N . ALA A 1 139 ? -9.836 22.231 -20.767 1.00 128.16 196 ALA A N 1
ATOM 1045 C CA . ALA A 1 139 ? -10.040 22.569 -22.172 1.00 129.85 196 ALA A CA 1
ATOM 1046 C C . ALA A 1 139 ? -11.163 23.584 -22.409 1.00 132.96 196 ALA A C 1
ATOM 1047 O O . ALA A 1 139 ? -12.293 23.428 -21.922 1.00 133.46 196 ALA A O 1
ATOM 1049 N N . THR A 1 140 ? -10.832 24.602 -23.193 1.00 135.62 197 THR A N 1
ATOM 1050 C CA . THR A 1 140 ? -11.811 25.553 -23.745 1.00 139.30 197 THR A CA 1
ATOM 1051 C C . THR A 1 140 ? -12.706 26.133 -22.681 1.00 139.74 197 THR A C 1
ATOM 1052 O O . THR A 1 140 ? -13.863 26.452 -22.938 1.00 141.62 197 THR A O 1
ATOM 1056 N N . GLY A 1 141 ? -12.165 26.283 -21.487 1.00 138.78 198 GLY A N 1
ATOM 1057 C CA . GLY A 1 141 ? -12.907 26.873 -20.379 1.00 140.78 198 GLY A CA 1
ATOM 1058 C C . GLY A 1 141 ? -13.020 28.373 -20.505 1.00 144.54 198 GLY A C 1
ATOM 1059 O O . GLY A 1 141 ? -12.130 29.032 -21.046 1.00 145.77 198 GLY A O 1
ATOM 1060 N N . LYS A 1 142 ? -14.142 28.904 -20.022 1.00 146.97 199 LYS A N 1
ATOM 1061 C CA . LYS A 1 142 ? -14.378 30.359 -19.969 1.00 151.15 199 LYS A CA 1
ATOM 1062 C C . LYS A 1 142 ? -15.007 30.718 -18.630 1.00 154.10 199 LYS A C 1
ATOM 1063 O O . LYS A 1 142 ? -16.050 30.185 -18.285 1.00 154.07 199 LYS A O 1
ATOM 1069 N N . PRO A 1 143 ? -14.329 31.570 -17.834 1.00 157.38 200 PRO A N 1
ATOM 1070 C CA . PRO A 1 143 ? -12.979 32.047 -18.063 1.00 157.84 200 PRO A CA 1
ATOM 1071 C C . PRO A 1 143 ? -11.989 30.951 -17.845 1.00 153.43 200 PRO A C 1
ATOM 1072 O O . PRO A 1 143 ? -12.370 29.848 -17.494 1.00 150.04 200 PRO A O 1
ATOM 1076 N N . VAL A 1 144 ? -10.713 31.254 -18.045 1.00 154.22 201 VAL A N 1
ATOM 1077 C CA . VAL A 1 144 ? -9.658 30.227 -17.944 1.00 150.26 201 VAL A CA 1
ATOM 1078 C C . VAL A 1 144 ? -9.890 29.456 -16.708 1.00 148.90 201 VAL A C 1
ATOM 1079 O O . VAL A 1 144 ? -9.938 30.024 -15.634 1.00 153.23 201 VAL A O 1
ATOM 1083 N N . ALA A 1 145 ? -10.063 28.158 -16.842 1.00 143.99 202 ALA A N 1
ATOM 1084 C CA . ALA A 1 145 ? -10.202 27.309 -15.678 1.00 143.04 202 ALA A CA 1
ATOM 1085 C C . ALA A 1 145 ? -8.953 27.426 -14.858 1.00 144.13 202 ALA A C 1
ATOM 1086 O O . ALA A 1 145 ? -7.948 27.976 -15.316 1.00 144.64 202 ALA A O 1
ATOM 1088 N N . HIS A 1 146 ? -8.998 26.944 -13.634 1.00 145.49 203 HIS A N 1
ATOM 1089 C CA . HIS A 1 146 ? -7.773 26.910 -12.838 1.00 147.23 203 HIS A CA 1
ATOM 1090 C C . HIS A 1 146 ? -7.464 25.582 -12.226 1.00 143.94 203 HIS A C 1
ATOM 1091 O O . HIS A 1 146 ? -8.345 24.735 -12.037 1.00 142.56 203 HIS A O 1
ATOM 1098 N N . ILE A 1 147 ? -6.180 25.387 -11.938 1.00 143.10 204 ILE A N 1
ATOM 1099 C CA . ILE A 1 147 ? -5.621 24.059 -11.749 1.00 138.48 204 ILE A CA 1
ATOM 1100 C C . ILE A 1 147 ? -4.707 24.025 -10.545 1.00 141.02 204 ILE A C 1
ATOM 1101 O O . ILE A 1 147 ? -4.192 25.051 -10.111 1.00 145.88 204 ILE A O 1
ATOM 1106 N N . ASP A 1 148 ? -4.497 22.836 -10.020 1.00 138.46 205 ASP A N 1
ATOM 1107 C CA . ASP A 1 148 ? -3.753 22.668 -8.797 1.00 141.48 205 ASP A CA 1
ATOM 1108 C C . ASP A 1 148 ? -3.568 21.205 -8.527 1.00 137.90 205 ASP A C 1
ATOM 1109 O O . ASP A 1 148 ? -4.497 20.438 -8.637 1.00 136.05 205 ASP A O 1
ATOM 1114 N N . TRP A 1 149 ? -2.359 20.814 -8.170 1.00 137.78 206 TRP A N 1
ATOM 1115 C CA . TRP A 1 149 ? -2.083 19.398 -7.824 1.00 135.36 206 TRP A CA 1
ATOM 1116 C C . TRP A 1 149 ? -1.929 19.243 -6.362 1.00 140.36 206 TRP A C 1
ATOM 1117 O O . TRP A 1 149 ? -1.386 20.123 -5.699 1.00 145.52 206 TRP A O 1
ATOM 1128 N N . GLU A 1 150 ? -2.379 18.113 -5.825 1.00 140.24 207 GLU A N 1
ATOM 1129 C CA . GLU A 1 150 ? -2.226 17.869 -4.349 1.00 146.31 207 GLU A CA 1
ATOM 1130 C C . GLU A 1 150 ? -0.980 17.115 -3.795 1.00 146.73 207 GLU A C 1
ATOM 1131 O O . GLU A 1 150 ? -0.885 16.949 -2.561 1.00 152.61 207 GLU A O 1
ATOM 1137 N N . GLY A 1 151 ? -0.027 16.705 -4.647 1.00 141.95 208 GLY A N 1
ATOM 1138 C CA . GLY A 1 151 ? 1.080 15.806 -4.192 1.00 141.96 208 GLY A CA 1
ATOM 1139 C C . GLY A 1 151 ? 2.328 16.345 -3.426 1.00 146.75 208 GLY A C 1
ATOM 1140 O O . GLY A 1 151 ? 3.058 15.550 -2.835 1.00 147.91 208 GLY A O 1
ATOM 1141 N N . ASP A 1 152 ? 2.630 17.641 -3.499 1.00 150.10 209 ASP A N 1
ATOM 1142 C CA . ASP A 1 152 ? 3.823 18.187 -2.753 1.00 154.99 209 ASP A CA 1
ATOM 1143 C C . ASP A 1 152 ? 5.018 17.231 -2.843 1.00 151.78 209 ASP A C 1
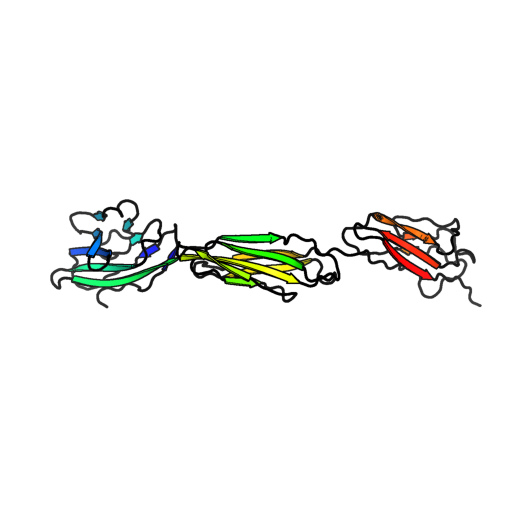ATOM 1144 O O . ASP A 1 152 ? 5.689 16.936 -1.848 1.00 154.73 209 ASP A O 1
ATOM 1149 N N . LEU A 1 153 ? 5.258 16.758 -4.056 1.00 145.90 210 LEU A N 1
ATOM 1150 C CA . LEU A 1 153 ? 6.222 15.643 -4.340 1.00 142.29 210 LEU A CA 1
ATOM 1151 C C . LEU A 1 153 ? 7.052 15.973 -5.596 1.00 139.69 210 LEU A C 1
ATOM 1152 O O . LEU A 1 153 ? 7.823 15.138 -6.118 1.00 136.17 210 LEU A O 1
ATOM 1157 N N . GLY A 1 154 ? 6.904 17.209 -6.044 1.00 141.95 211 GLY A N 1
ATOM 1158 C CA . GLY A 1 154 ? 7.506 17.682 -7.285 1.00 141.00 211 GLY A CA 1
ATOM 1159 C C . GLY A 1 154 ? 6.975 19.057 -7.633 1.00 144.05 211 GLY A C 1
ATOM 1160 O O . GLY A 1 154 ? 6.513 19.794 -6.758 1.00 148.67 211 GLY A O 1
ATOM 1161 N N . GLU A 1 155 ? 6.991 19.391 -8.911 1.00 142.20 212 GLU A N 1
ATOM 1162 C CA . GLU A 1 155 ? 6.666 20.757 -9.323 1.00 146.01 212 GLU A CA 1
ATOM 1163 C C . GLU A 1 155 ? 5.547 20.874 -10.391 1.00 141.93 212 GLU A C 1
ATOM 1164 O O . GLU A 1 155 ? 5.528 20.172 -11.405 1.00 137.37 212 GLU A O 1
ATOM 1170 N N . MET A 1 156 ? 4.609 21.760 -10.095 1.00 144.30 213 MET A N 1
ATOM 1171 C CA . MET A 1 156 ? 3.594 22.207 -11.048 1.00 142.47 213 MET A CA 1
ATOM 1172 C C . MET A 1 156 ? 4.176 23.200 -12.038 1.00 145.78 213 MET A C 1
ATOM 1173 O O . MET A 1 156 ? 5.244 23.779 -11.815 1.00 150.88 213 MET A O 1
ATOM 1178 N N . GLU A 1 157 ? 3.440 23.415 -13.110 1.00 143.92 214 GLU A N 1
ATOM 1179 C CA . GLU A 1 157 ? 3.857 24.279 -14.209 1.00 147.31 214 GLU A CA 1
ATOM 1180 C C . GLU A 1 157 ? 2.740 24.121 -15.267 1.00 143.05 214 GLU A C 1
ATOM 1181 O O . GLU A 1 157 ? 1.955 23.168 -15.217 1.00 137.91 214 GLU A O 1
ATOM 1187 N N . SER A 1 158 ? 2.562 25.133 -16.096 1.00 145.84 215 SER A N 1
ATOM 1188 C CA . SER A 1 158 ? 1.390 25.173 -16.993 1.00 142.75 215 SER A CA 1
ATOM 1189 C C . SER A 1 158 ? 1.509 26.245 -18.021 1.00 147.12 215 SER A C 1
ATOM 1190 O O . SER A 1 158 ? 1.968 27.368 -17.744 1.00 153.13 215 SER A O 1
ATOM 1193 N N . THR A 1 159 ? 1.037 25.916 -19.206 1.00 144.63 216 THR A N 1
ATOM 1194 C CA . THR A 1 159 ? 0.922 26.877 -20.281 1.00 148.55 216 THR A CA 1
ATOM 1195 C C . THR A 1 159 ? -0.489 26.958 -20.785 1.00 145.73 216 THR A C 1
ATOM 1196 O O . THR A 1 159 ? -1.136 25.947 -21.065 1.00 140.36 216 THR A O 1
ATOM 1200 N N . THR A 1 160 ? -0.954 28.173 -20.918 1.00 149.91 217 THR A N 1
ATOM 1201 C CA . THR A 1 160 ? -2.352 28.425 -21.149 1.00 148.46 217 THR A CA 1
ATOM 1202 C C . THR A 1 160 ? -2.527 29.236 -22.407 1.00 152.60 217 THR A C 1
ATOM 1203 O O . THR A 1 160 ? -1.939 30.297 -22.544 1.00 158.73 217 THR A O 1
ATOM 1207 N N . THR A 1 161 ? -3.280 28.689 -23.363 1.00 150.15 218 THR A N 1
ATOM 1208 C CA . THR A 1 161 ? -3.573 29.410 -24.622 1.00 154.52 218 THR A CA 1
ATOM 1209 C C . THR A 1 161 ? -5.055 29.750 -24.743 1.00 153.95 218 THR A C 1
ATOM 1210 O O . THR A 1 161 ? -5.920 28.970 -24.349 1.00 148.53 218 THR A O 1
ATOM 1214 N N . SER A 1 162 ? -5.327 30.942 -25.279 1.00 160.33 219 SER A N 1
ATOM 1215 C CA . SER A 1 162 ? -6.701 31.505 -25.321 1.00 161.65 219 SER A CA 1
ATOM 1216 C C . SER A 1 162 ? -7.187 31.730 -26.749 1.00 165.22 219 SER A C 1
ATOM 1217 O O . SER A 1 162 ? -6.388 31.830 -27.680 1.00 168.85 219 SER A O 1
ATOM 1220 N N . PHE A 1 163 ? -8.508 31.839 -26.904 1.00 165.42 220 PHE A N 1
ATOM 1221 C CA . PHE A 1 163 ? -9.155 31.771 -28.254 1.00 168.12 220 PHE A CA 1
ATOM 1222 C C . PHE A 1 163 ? -9.915 33.040 -28.654 1.00 173.05 220 PHE A C 1
ATOM 1223 O O . PHE A 1 163 ? -10.093 33.937 -27.855 1.00 175.16 220 PHE A O 1
ATOM 1231 N N . PRO A 1 164 ? -10.340 33.106 -29.923 1.00 175.66 221 PRO A N 1
ATOM 1232 C CA . PRO A 1 164 ? -11.332 34.033 -30.383 1.00 179.62 221 PRO A CA 1
ATOM 1233 C C . PRO A 1 164 ? -12.618 33.946 -29.592 1.00 176.79 221 PRO A C 1
ATOM 1234 O O . PRO A 1 164 ? -13.175 34.964 -29.200 1.00 179.37 221 PRO A O 1
ATOM 1238 N N . ASN A 1 165 ? -13.094 32.730 -29.387 1.00 172.70 222 ASN A N 1
ATOM 1239 C CA . ASN A 1 165 ? -14.394 32.494 -28.707 1.00 171.42 222 ASN A CA 1
ATOM 1240 C C . ASN A 1 165 ? -14.476 33.144 -27.345 1.00 169.91 222 ASN A C 1
ATOM 1241 O O . ASN A 1 165 ? -15.545 33.187 -26.735 1.00 168.84 222 ASN A O 1
AT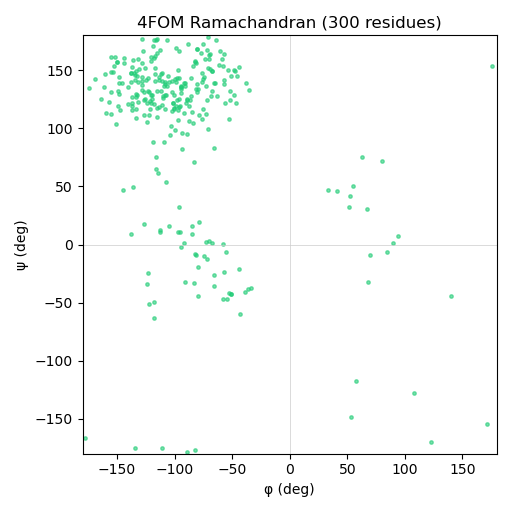OM 1246 N N . GLU A 1 166 ? -13.347 33.710 -26.908 1.00 170.29 223 GLU A N 1
ATOM 1247 C CA . GLU A 1 166 ? -13.176 34.293 -25.530 1.00 170.04 223 GLU A CA 1
ATOM 1248 C C . GLU A 1 166 ? -13.228 33.212 -24.444 1.00 164.49 223 GLU A C 1
ATOM 1249 O O . GLU A 1 166 ? -13.640 33.472 -23.315 1.00 164.55 223 GLU A O 1
ATOM 1255 N N . THR A 1 167 ? -12.779 31.998 -24.819 1.00 159.93 224 THR A N 1
ATOM 1256 C CA . THR A 1 167 ? -12.453 30.908 -23.872 1.00 154.85 224 THR A CA 1
ATOM 1257 C C . THR A 1 167 ? -10.985 30.561 -23.988 1.00 153.29 224 THR A C 1
ATOM 1258 O O . THR A 1 167 ? -10.277 31.087 -24.846 1.00 156.31 224 THR A O 1
ATOM 1262 N N . ALA A 1 168 ? -10.534 29.650 -23.142 1.00 149.17 225 ALA A N 1
ATOM 1263 C CA . ALA A 1 168 ? -9.111 29.290 -23.100 1.00 148.02 225 ALA A CA 1
ATOM 1264 C C . ALA A 1 168 ? -8.882 27.880 -22.644 1.00 142.94 225 ALA A C 1
ATOM 1265 O O . ALA A 1 168 ? -9.739 27.267 -22.013 1.00 140.90 225 ALA A O 1
ATOM 1267 N N . THR A 1 169 ? -7.691 27.376 -22.947 1.00 141.52 226 THR A N 1
ATOM 1268 C CA . THR A 1 169 ? -7.244 26.069 -22.446 1.00 137.05 226 THR A CA 1
ATOM 1269 C C . THR A 1 169 ? -5.889 26.191 -21.750 1.00 137.31 226 THR A C 1
ATOM 1270 O O . THR A 1 169 ? -4.933 26.734 -22.310 1.00 140.22 226 THR A O 1
ATOM 1274 N N . ILE A 1 170 ? -5.843 25.748 -20.500 1.00 134.97 227 ILE A N 1
ATOM 1275 C CA . ILE A 1 170 ? -4.578 25.673 -19.736 1.00 135.11 227 ILE A CA 1
ATOM 1276 C C . ILE A 1 170 ? -4.150 24.243 -19.562 1.00 131.08 227 ILE A C 1
ATOM 1277 O O . ILE A 1 170 ? -4.973 23.377 -19.304 1.00 128.79 227 ILE A O 1
ATOM 1282 N N . ILE A 1 171 ? -2.860 23.982 -19.686 1.00 131.10 228 ILE A N 1
ATOM 1283 C CA . ILE A 1 171 ? -2.361 22.614 -19.449 1.00 127.39 228 ILE A CA 1
ATOM 1284 C C . ILE A 1 171 ? -1.229 22.570 -18.436 1.00 128.21 228 ILE A C 1
ATOM 1285 O O . ILE A 1 171 ? -0.142 23.065 -18.670 1.00 131.33 228 ILE A O 1
ATOM 1290 N N . SER A 1 172 ? -1.521 21.987 -17.291 1.00 126.46 229 SER A N 1
ATOM 1291 C CA . SER A 1 172 ? -0.543 21.884 -16.222 1.00 127.60 229 SER A CA 1
ATOM 1292 C C . SER A 1 172 ? 0.249 20.613 -16.332 1.00 124.85 229 SER A C 1
ATOM 1293 O O . SER A 1 172 ? -0.297 19.523 -16.296 1.00 121.62 229 SER A O 1
ATOM 1296 N N . GLN A 1 173 ? 1.550 20.772 -16.444 1.00 127.05 230 GLN A N 1
ATOM 1297 C CA . GLN A 1 173 ? 2.472 19.654 -16.524 1.00 125.50 230 GLN A CA 1
ATOM 1298 C C . GLN A 1 173 ? 3.111 19.424 -15.158 1.00 126.15 230 GLN A C 1
ATOM 1299 O O . GLN A 1 173 ? 3.809 20.289 -14.641 1.00 130.55 230 GLN A O 1
ATOM 1305 N N . TYR A 1 174 ? 2.859 18.264 -14.568 1.00 122.94 231 TYR A N 1
ATOM 1306 C CA . TYR A 1 174 ? 3.442 17.936 -13.242 1.00 123.87 231 TYR A CA 1
ATOM 1307 C C . TYR A 1 174 ? 4.706 17.119 -13.355 1.00 123.55 231 TYR A C 1
ATOM 1308 O O . TYR A 1 174 ? 4.709 16.041 -13.938 1.00 120.62 231 TYR A O 1
ATOM 1317 N N . LYS A 1 175 ? 5.768 17.613 -12.737 1.00 127.48 232 LYS A N 1
ATOM 1318 C CA . LYS A 1 175 ? 7.118 17.034 -12.930 1.00 128.70 232 LYS A CA 1
ATOM 1319 C C . LYS A 1 175 ? 7.891 16.858 -11.639 1.00 130.46 232 LYS A C 1
ATOM 1320 O O . LYS A 1 175 ? 7.785 17.655 -10.722 1.00 133.96 232 LYS A O 1
ATOM 1326 N N . LEU A 1 176 ? 8.719 15.822 -11.614 1.00 129.11 233 LEU A N 1
ATOM 1327 C CA . LEU A 1 176 ? 9.458 15.426 -10.394 1.00 130.62 233 LEU A CA 1
ATOM 1328 C C . LEU A 1 176 ? 10.753 14.709 -10.707 1.00 131.13 233 LEU A C 1
ATOM 1329 O O . LEU A 1 176 ? 10.877 14.059 -11.724 1.00 129.13 233 LEU A O 1
ATOM 1334 N N . PHE A 1 177 ? 11.700 14.792 -9.786 1.00 134.65 234 PHE A N 1
ATOM 1335 C CA . PHE A 1 177 ? 12.808 13.838 -9.748 1.00 134.46 234 PHE A CA 1
ATOM 1336 C C . PHE A 1 177 ? 12.308 12.555 -9.117 1.00 129.13 234 PHE A C 1
ATOM 1337 O O . PHE A 1 177 ? 12.011 12.538 -7.961 1.00 130.49 234 PHE A O 1
ATOM 1345 N N . PRO A 1 178 ? 12.198 11.490 -9.882 1.00 124.25 235 PRO A N 1
ATOM 1346 C CA . PRO A 1 178 ? 11.490 10.358 -9.396 1.00 120.49 235 PRO A CA 1
ATOM 1347 C C . PRO A 1 178 ? 12.321 9.517 -8.481 1.00 120.82 235 PRO A C 1
ATOM 1348 O O . PRO A 1 178 ? 13.422 9.167 -8.824 1.00 122.17 235 PRO A O 1
ATOM 1352 N N . THR A 1 179 ? 11.770 9.169 -7.320 1.00 120.48 236 THR A N 1
ATOM 1353 C CA . THR A 1 179 ? 12.424 8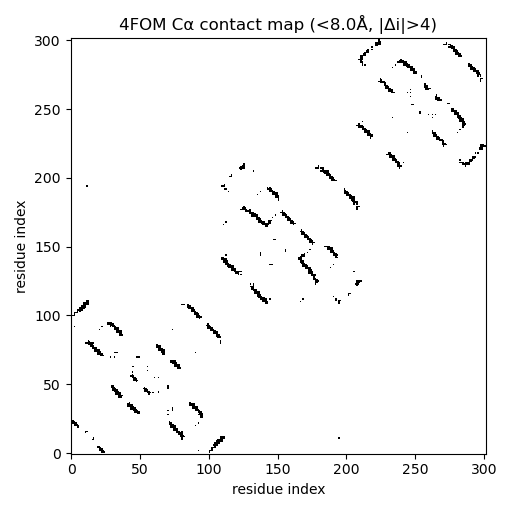.189 -6.395 1.00 120.99 236 THR A CA 1
ATOM 1354 C C . THR A 1 179 ? 11.507 7.060 -5.971 1.00 119.17 236 THR A C 1
ATOM 1355 O O . THR A 1 179 ? 10.331 7.256 -5.716 1.00 119.21 236 THR A O 1
ATOM 1359 N N . ARG A 1 180 ? 12.089 5.886 -5.836 1.00 118.52 237 ARG A N 1
ATOM 1360 C CA . ARG A 1 180 ? 11.325 4.675 -5.513 1.00 117.56 237 ARG A CA 1
ATOM 1361 C C . ARG A 1 180 ? 10.543 4.817 -4.222 1.00 120.05 237 ARG A C 1
ATOM 1362 O O . ARG A 1 180 ? 9.551 4.132 -4.014 1.00 120.61 237 ARG A O 1
ATOM 1370 N N . PHE A 1 181 ? 10.976 5.702 -3.358 1.00 122.73 238 PHE A N 1
ATOM 1371 C CA . PHE A 1 181 ? 10.266 5.895 -2.093 1.00 126.58 238 PHE A CA 1
ATOM 1372 C C . PHE A 1 181 ? 8.954 6.613 -2.335 1.00 126.38 238 PHE A C 1
ATOM 1373 O O . PHE A 1 181 ? 8.215 6.920 -1.403 1.00 130.04 238 PHE A O 1
ATOM 1381 N N . ALA A 1 182 ? 8.670 6.879 -3.592 1.00 123.04 239 ALA A N 1
ATOM 1382 C CA . ALA A 1 182 ? 7.414 7.528 -3.980 1.00 123.02 239 ALA A CA 1
ATOM 1383 C C . ALA A 1 182 ? 6.532 6.590 -4.752 1.00 120.62 239 ALA A C 1
ATOM 1384 O O . ALA A 1 182 ? 5.560 7.010 -5.362 1.00 119.75 239 ALA A O 1
ATOM 1386 N N . ARG A 1 183 ? 6.884 5.317 -4.738 1.00 120.20 240 ARG A N 1
ATOM 1387 C CA . ARG A 1 183 ? 6.071 4.286 -5.366 1.00 119.24 240 ARG A CA 1
ATOM 1388 C C . ARG A 1 183 ? 4.626 4.371 -4.895 1.00 121.48 240 ARG A C 1
ATOM 1389 O O . ARG A 1 183 ? 4.344 4.493 -3.704 1.00 124.88 240 ARG A O 1
ATOM 1397 N N . GLY A 1 184 ? 3.727 4.335 -5.855 1.00 120.26 241 GLY A N 1
ATOM 1398 C CA . GLY A 1 184 ? 2.281 4.359 -5.593 1.00 123.34 241 GLY A CA 1
ATOM 1399 C C . GLY A 1 184 ? 1.808 5.525 -4.755 1.00 125.78 241 GLY A C 1
ATOM 1400 O O . GLY A 1 184 ? 1.060 5.349 -3.806 1.00 130.79 241 GLY A O 1
ATOM 1401 N N . ARG A 1 185 ? 2.208 6.718 -5.134 1.00 123.54 242 ARG A N 1
ATOM 1402 C CA . ARG A 1 185 ? 1.700 7.927 -4.491 1.00 126.36 242 ARG A CA 1
ATOM 1403 C C . ARG A 1 185 ? 0.578 8.482 -5.295 1.00 125.20 242 ARG A C 1
ATOM 1404 O O . ARG A 1 185 ? 0.606 8.448 -6.491 1.00 121.58 242 ARG A O 1
ATOM 1412 N N . ARG A 1 186 ? -0.408 9.019 -4.630 1.00 129.08 243 ARG A N 1
ATOM 1413 C CA . ARG A 1 186 ? -1.565 9.555 -5.333 1.00 128.97 243 ARG A CA 1
ATOM 1414 C C . ARG A 1 186 ? -1.270 10.958 -5.794 1.00 126.79 243 ARG A C 1
ATOM 1415 O O . ARG A 1 186 ? -1.195 11.866 -5.015 1.00 130.29 243 ARG A O 1
ATOM 1423 N N . ILE A 1 187 ? -1.029 11.112 -7.054 1.00 122.44 244 ILE A N 1
ATOM 1424 C CA . ILE A 1 187 ? -1.020 12.430 -7.641 1.00 122.00 244 ILE A CA 1
ATOM 1425 C C . ILE A 1 187 ? -2.425 12.725 -8.134 1.00 123.09 244 ILE A C 1
ATOM 1426 O O . ILE A 1 187 ? -3.120 11.834 -8.569 1.00 123.36 244 ILE A O 1
ATOM 1431 N N . THR A 1 188 ? -2.885 13.947 -7.928 1.00 125.24 245 THR A N 1
ATOM 1432 C CA . THR A 1 188 ? -4.271 14.335 -8.300 1.00 126.46 245 THR A CA 1
ATOM 1433 C C . THR A 1 188 ? -4.314 15.792 -8.672 1.00 127.05 245 THR A C 1
ATOM 1434 O O . THR A 1 188 ? -4.010 16.639 -7.846 1.00 131.01 245 THR A O 1
ATOM 1438 N N . CYS A 1 189 ? -4.701 16.113 -9.902 1.00 124.43 246 CYS A N 1
ATOM 1439 C CA . CYS A 1 189 ? -4.964 17.534 -10.229 1.00 126.01 246 CYS A CA 1
ATOM 1440 C C . CYS A 1 189 ? -6.399 17.867 -9.940 1.00 129.26 246 CYS A C 1
ATOM 1441 O O . CYS A 1 189 ? -7.296 17.174 -10.380 1.00 128.74 246 CYS A O 1
ATOM 1444 N N . VAL A 1 190 ? -6.612 18.888 -9.119 1.00 133.70 247 VAL A N 1
ATOM 1445 C CA . VAL A 1 190 ? -7.948 19.496 -9.009 1.00 137.37 247 VAL A CA 1
ATOM 1446 C C . VAL A 1 190 ? -8.058 20.633 -9.978 1.00 136.53 247 VAL A C 1
ATOM 1447 O O . VAL A 1 190 ? -7.104 21.379 -10.201 1.00 136.04 247 VAL A O 1
ATOM 1451 N N . VAL A 1 191 ? -9.200 20.734 -10.607 1.00 136.89 248 VAL A N 1
ATOM 1452 C CA . VAL A 1 191 ? -9.480 21.881 -11.447 1.00 137.37 248 VAL A CA 1
ATOM 1453 C C . VAL A 1 191 ? -10.683 22.652 -10.914 1.00 143.05 248 VAL A C 1
ATOM 1454 O O . VAL A 1 191 ? -11.751 22.091 -10.665 1.00 145.25 248 VAL A O 1
ATOM 1458 N N . LYS A 1 192 ? -10.438 23.908 -10.602 1.00 146.65 249 LYS A N 1
ATOM 1459 C CA . LYS A 1 192 ? -11.463 24.781 -10.081 1.00 152.41 249 LYS A CA 1
ATOM 1460 C C . LYS A 1 192 ? -11.844 25.780 -11.124 1.00 152.24 249 LYS A C 1
ATOM 1461 O O . LYS A 1 192 ? -10.987 26.449 -11.714 1.00 150.98 249 LYS A O 1
ATOM 1467 N N . HIS A 1 193 ? -13.136 25.871 -11.366 1.00 154.03 250 HIS A N 1
ATOM 1468 C CA . HIS A 1 193 ? -13.675 26.829 -12.319 1.00 154.38 250 HIS A CA 1
ATOM 1469 C C . HIS A 1 193 ? -15.051 27.292 -11.903 1.00 159.71 250 HIS A C 1
ATOM 1470 O O . HIS A 1 193 ? -15.858 26.500 -11.422 1.00 161.48 250 HIS A O 1
ATOM 1477 N N . PRO A 1 194 ? -15.319 28.591 -12.056 1.00 163.35 251 PRO A N 1
ATOM 1478 C CA . PRO A 1 194 ? -16.578 29.226 -11.737 1.00 169.00 251 PRO A CA 1
ATOM 1479 C C . PRO A 1 194 ? -17.821 28.409 -12.075 1.00 168.08 251 PRO A C 1
ATOM 1480 O O . PRO A 1 194 ? -18.775 28.405 -11.308 1.00 173.71 251 PRO A O 1
ATOM 1484 N N . ALA A 1 195 ? -17.815 27.745 -13.210 1.00 162.08 252 ALA A N 1
ATOM 1485 C CA . ALA A 1 195 ? -19.018 27.031 -13.675 1.00 162.58 252 ALA A CA 1
ATOM 1486 C C . ALA A 1 195 ? -19.138 25.625 -13.093 1.00 162.71 252 ALA A C 1
ATOM 1487 O O . ALA A 1 195 ? -20.004 24.852 -13.512 1.00 163.23 252 ALA A O 1
ATOM 1489 N N . LEU A 1 196 ? -18.280 25.304 -12.119 1.00 163.19 253 LEU A N 1
ATOM 1490 C CA . LEU A 1 196 ? -18.237 23.930 -11.514 1.00 163.22 253 LEU A CA 1
ATOM 1491 C C . LEU A 1 196 ? -18.768 23.903 -10.114 1.00 170.83 253 LEU A C 1
ATOM 1492 O O . LEU A 1 196 ? -18.020 24.035 -9.139 1.00 172.04 253 LEU A O 1
ATOM 1497 N N . GLU A 1 197 ? -20.080 23.707 -10.035 1.00 176.82 254 GLU A N 1
ATOM 1498 C CA . GLU A 1 197 ? -20.859 23.648 -8.753 1.00 186.22 254 GLU A CA 1
ATOM 1499 C C . GLU A 1 197 ? -20.170 22.825 -7.684 1.00 187.48 254 GLU A C 1
ATOM 1500 O O . GLU A 1 197 ? -20.480 22.945 -6.479 1.00 195.21 254 GLU A O 1
ATOM 1506 N N . LYS A 1 198 ? -19.279 21.952 -8.137 1.00 180.50 255 LYS A N 1
ATOM 1507 C CA . LYS A 1 198 ? -18.349 21.241 -7.267 1.00 180.17 255 LYS A CA 1
ATOM 1508 C C . LYS A 1 198 ? -17.162 20.857 -8.078 1.00 170.87 255 LYS A C 1
ATOM 1509 O O . LYS A 1 198 ? -17.274 20.080 -9.011 1.00 166.77 255 LYS A O 1
ATOM 1515 N N . ASP A 1 199 ? -16.031 21.469 -7.765 1.00 168.44 256 ASP A N 1
ATOM 1516 C CA . ASP A 1 199 ? -14.794 21.337 -8.578 1.00 160.30 256 ASP A CA 1
ATOM 1517 C C . ASP A 1 199 ? -14.484 19.897 -8.921 1.00 155.93 256 ASP A C 1
ATOM 1518 O O . ASP A 1 199 ? -14.806 18.991 -8.164 1.00 159.60 256 ASP A O 1
ATOM 1523 N N . ILE A 1 200 ? -13.861 19.695 -10.083 1.00 149.10 257 ILE A N 1
ATOM 1524 C CA . ILE A 1 200 ? -13.602 18.323 -10.615 1.00 145.37 257 ILE A CA 1
ATOM 1525 C C . ILE A 1 200 ? -12.142 17.913 -10.457 1.00 140.95 257 ILE A C 1
ATOM 1526 O O . ILE A 1 200 ? -11.230 18.728 -10.624 1.00 138.36 257 ILE A O 1
ATOM 1531 N N . ARG A 1 201 ? -11.943 16.640 -10.086 1.00 140.80 258 ARG A N 1
ATOM 1532 C CA . ARG A 1 201 ? -10.602 16.103 -9.738 1.00 137.72 258 ARG A CA 1
ATOM 1533 C C . ARG A 1 201 ? -10.277 14.882 -10.570 1.00 133.73 258 ARG A C 1
ATOM 1534 O O . ARG A 1 201 ? -11.144 14.062 -10.830 1.00 135.92 258 ARG A O 1
ATOM 1542 N N . TYR A 1 202 ? -9.010 14.761 -10.977 1.00 128.86 259 TYR A N 1
ATOM 1543 C CA . TYR A 1 202 ? -8.506 13.527 -11.660 1.00 125.74 259 TYR A CA 1
ATOM 1544 C C . TYR A 1 202 ? -7.252 12.984 -11.000 1.00 124.33 259 TYR A C 1
ATOM 1545 O O . TYR A 1 202 ? -6.331 13.732 -10.657 1.00 123.03 259 TYR A O 1
ATOM 1554 N N . SER A 1 203 ? -7.219 11.663 -10.849 1.00 125.26 260 SER A N 1
ATOM 1555 C CA . SER A 1 203 ? -6.261 10.996 -9.942 1.00 125.30 260 SER A CA 1
ATOM 1556 C C . SER A 1 203 ? -5.349 10.011 -10.655 1.00 122.07 260 SER A C 1
ATOM 1557 O O . SER A 1 203 ? -5.655 9.512 -11.720 1.00 121.51 260 SER A O 1
ATOM 1560 N N . PHE A 1 204 ? -4.264 9.691 -9.994 1.00 121.38 261 PHE A N 1
ATOM 1561 C CA . PHE A 1 204 ? -3.160 8.946 -10.580 1.00 118.60 261 PHE A CA 1
ATOM 1562 C C . PHE A 1 204 ? -2.455 8.221 -9.462 1.00 120.06 261 PHE A C 1
ATOM 1563 O O . PHE A 1 204 ? -2.386 8.736 -8.343 1.00 123.18 261 PHE A O 1
ATOM 1571 N N . ILE A 1 205 ? -1.892 7.062 -9.728 1.00 118.69 262 ILE A N 1
ATOM 1572 C CA . ILE A 1 205 ? -0.811 6.584 -8.857 1.00 118.38 262 ILE A CA 1
ATOM 1573 C C . ILE A 1 205 ? 0.436 6.599 -9.635 1.00 114.75 262 ILE A C 1
ATOM 1574 O O . ILE A 1 205 ? 0.408 6.526 -10.837 1.00 113.33 262 ILE A O 1
ATOM 1579 N N . LEU A 1 206 ? 1.526 6.877 -8.971 1.00 114.10 263 LEU A N 1
ATOM 1580 C CA . LEU A 1 206 ? 2.803 6.915 -9.650 1.00 111.55 263 LEU A CA 1
ATOM 1581 C C . LEU A 1 206 ? 3.293 5.515 -9.805 1.00 111.72 263 LEU A C 1
ATOM 1582 O O . LEU A 1 206 ? 3.134 4.687 -8.914 1.00 113.92 263 LEU A O 1
ATOM 1587 N N . ASP A 1 207 ? 3.837 5.223 -10.960 1.00 110.33 264 ASP A N 1
ATOM 1588 C CA . ASP A 1 207 ? 4.486 3.944 -11.175 1.00 110.97 264 ASP A CA 1
ATOM 1589 C C . ASP A 1 207 ? 5.916 4.187 -11.491 1.00 109.73 264 ASP A C 1
ATOM 1590 O O . ASP A 1 207 ? 6.297 4.372 -12.652 1.00 109.36 264 ASP A O 1
ATOM 1595 N N . ILE A 1 208 ? 6.708 4.257 -10.443 1.00 110.00 265 ILE A N 1
ATOM 1596 C CA . ILE A 1 208 ? 8.135 4.440 -10.581 1.00 109.76 265 ILE A CA 1
ATOM 1597 C 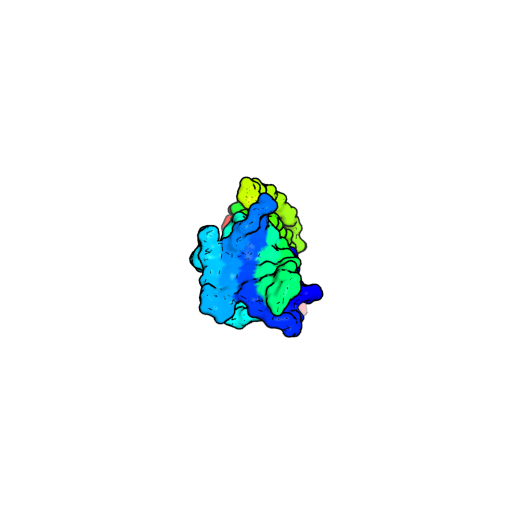C . ILE A 1 208 ? 8.791 3.097 -10.678 1.00 110.18 265 ILE A C 1
ATOM 1598 O O . ILE A 1 208 ? 8.576 2.229 -9.846 1.00 110.90 265 ILE A O 1
ATOM 1603 N N . GLN A 1 209 ? 9.549 2.908 -11.735 1.00 110.26 266 GLN A N 1
ATOM 1604 C CA . GLN A 1 209 ? 10.365 1.728 -11.864 1.00 111.46 266 GLN A CA 1
ATOM 1605 C C . GLN A 1 209 ? 11.623 1.897 -11.095 1.00 112.03 266 GLN A C 1
ATOM 1606 O O . GLN A 1 209 ? 12.074 3.019 -10.842 1.00 111.81 266 GLN A O 1
ATOM 1612 N N . TYR A 1 210 ? 12.206 0.774 -10.723 1.00 111.08 267 TYR A N 1
ATOM 1613 C CA . TYR A 1 210 ? 13.552 0.759 -10.159 1.00 113.15 267 TYR A CA 1
ATOM 1614 C C . TYR A 1 210 ? 14.273 -0.578 -10.342 1.00 111.69 267 TYR A C 1
ATOM 1615 O O . TYR A 1 210 ? 13.657 -1.633 -10.591 1.00 108.99 267 TYR A O 1
ATOM 1624 N N . ALA A 1 211 ? 15.588 -0.509 -10.209 1.00 114.24 268 ALA A N 1
ATOM 1625 C CA . ALA A 1 211 ? 16.414 -1.682 -10.136 1.00 114.16 268 ALA A CA 1
ATOM 1626 C C . ALA A 1 211 ? 16.019 -2.518 -8.915 1.00 112.69 268 ALA A C 1
ATOM 1627 O O . ALA A 1 211 ? 15.524 -1.986 -7.938 1.00 113.35 268 ALA A O 1
ATOM 1629 N N . PRO A 1 212 ? 16.273 -3.821 -8.967 1.00 111.71 269 PRO A N 1
ATOM 1630 C CA . PRO A 1 212 ? 15.985 -4.719 -7.861 1.00 111.10 269 PRO A CA 1
ATOM 1631 C C . PRO A 1 212 ? 16.669 -4.358 -6.566 1.00 113.39 269 PRO A C 1
ATOM 1632 O O . PRO A 1 212 ? 17.749 -3.791 -6.556 1.00 116.17 269 PRO A O 1
ATOM 1636 N N . GLU A 1 213 ? 16.053 -4.759 -5.489 1.00 113.17 270 GLU A N 1
ATOM 1637 C CA . GLU A 1 213 ? 16.510 -4.423 -4.177 1.00 116.28 270 GLU A CA 1
ATOM 1638 C C . GLU A 1 213 ? 16.500 -5.684 -3.325 1.00 116.40 270 GLU A C 1
ATOM 1639 O O . GLU A 1 213 ? 15.432 -6.196 -2.984 1.00 115.93 270 GLU A O 1
ATOM 1645 N N . VAL A 1 214 ? 17.685 -6.196 -2.995 1.00 117.90 271 VAL A N 1
ATOM 1646 C CA . VAL A 1 214 ? 17.800 -7.568 -2.410 1.00 117.59 271 VAL A CA 1
ATOM 1647 C C . VAL A 1 214 ? 18.356 -7.596 -1.007 1.00 121.08 271 VAL A C 1
ATOM 1648 O O . VAL A 1 214 ? 19.243 -6.825 -0.668 1.00 124.63 271 VAL A O 1
ATOM 1652 N N . SER A 1 215 ? 17.875 -8.556 -0.218 1.00 121.25 272 SER A N 1
ATOM 1653 C CA . SER A 1 215 ? 18.345 -8.747 1.186 1.00 124.95 272 SER A CA 1
ATOM 1654 C C . SER A 1 215 ? 18.051 -10.140 1.714 1.00 124.85 272 SER A C 1
ATOM 1655 O O . SER A 1 215 ? 16.895 -10.486 1.976 1.00 124.59 272 SER A O 1
ATOM 1658 N N . VAL A 1 216 ? 19.118 -10.904 1.950 1.00 126.26 273 VAL A N 1
ATOM 1659 C CA . VAL A 1 216 ? 18.994 -12.269 2.514 1.00 126.98 273 VAL A CA 1
ATOM 1660 C C . VAL A 1 216 ? 18.974 -12.288 4.008 1.00 130.46 273 VAL A C 1
ATOM 1661 O O . VAL A 1 216 ? 19.950 -11.938 4.664 1.00 133.61 273 VAL A O 1
ATOM 1665 N N . THR A 1 217 ? 17.886 -12.774 4.547 1.00 131.05 274 THR A N 1
ATOM 1666 C CA . THR A 1 217 ? 17.835 -13.140 5.943 1.00 135.06 274 THR A CA 1
ATOM 1667 C C . THR A 1 217 ? 18.085 -14.602 6.053 1.00 135.60 274 THR A C 1
ATOM 1668 O O . THR A 1 217 ? 18.023 -15.315 5.054 1.00 133.39 274 THR A O 1
ATOM 1672 N N . GLY A 1 218 ? 18.347 -15.063 7.281 1.00 139.47 275 GLY A N 1
ATOM 1673 C CA . GLY A 1 218 ? 18.518 -16.499 7.567 1.00 141.04 275 GLY A CA 1
ATOM 1674 C C . GLY A 1 218 ? 19.643 -16.756 8.547 1.00 144.39 275 GLY A C 1
ATOM 1675 O O . GLY A 1 218 ? 19.513 -17.563 9.483 1.00 147.50 275 GLY A O 1
ATOM 1676 N N . TYR A 1 219 ? 20.753 -16.072 8.320 1.00 144.59 276 TYR A N 1
ATOM 1677 C CA . TYR A 1 219 ? 21.939 -16.198 9.171 1.00 148.73 276 TYR A CA 1
ATOM 1678 C C . TYR A 1 219 ? 21.709 -15.442 10.472 1.00 153.03 276 TYR A C 1
ATOM 1679 O O . TYR A 1 219 ? 21.671 -14.212 10.499 1.00 153.99 276 TYR A O 1
ATOM 1688 N N . ASP A 1 220 ? 21.531 -16.177 11.547 1.00 156.46 277 ASP A N 1
ATOM 1689 C CA . ASP A 1 220 ? 21.502 -15.548 12.848 1.00 161.99 277 ASP A CA 1
ATOM 1690 C C . ASP A 1 220 ? 22.961 -15.530 13.333 1.00 165.48 277 ASP A C 1
ATOM 1691 O O . ASP A 1 220 ? 23.858 -15.774 12.528 1.00 163.58 277 ASP A O 1
ATOM 1696 N N . GLY A 1 221 ? 23.206 -15.029 14.541 1.00 171.62 278 GLY A N 1
ATOM 1697 C CA . GLY A 1 221 ? 24.576 -14.700 14.989 1.00 176.73 278 GLY A CA 1
ATOM 1698 C C . GLY A 1 221 ? 25.613 -15.737 14.627 1.00 175.81 278 GLY A C 1
ATOM 1699 O O . GLY A 1 221 ? 26.605 -15.436 13.967 1.00 176.21 278 GLY A O 1
ATOM 1700 N N . ASN A 1 222 ? 25.417 -16.942 15.118 1.00 176.07 279 ASN A N 1
ATOM 1701 C CA . ASN A 1 222 ? 26.354 -18.031 14.856 1.00 176.40 279 ASN A CA 1
ATOM 1702 C C . ASN A 1 222 ? 25.656 -19.243 14.330 1.00 172.35 279 ASN A C 1
ATOM 1703 O O . ASN A 1 222 ? 24.548 -19.571 14.740 1.00 171.65 279 ASN A O 1
ATOM 1708 N N . TRP A 1 223 ? 26.299 -19.887 13.385 1.00 170.81 280 TRP A N 1
ATOM 1709 C CA . TRP A 1 223 ? 25.871 -21.191 12.910 1.00 169.00 280 TRP A CA 1
ATOM 1710 C C . TRP A 1 223 ? 26.900 -22.206 13.285 1.00 173.46 280 TRP A C 1
ATOM 1711 O O . TRP A 1 223 ? 28.054 -22.117 12.873 1.00 175.95 280 TRP A O 1
ATOM 1722 N N . PHE A 1 224 ? 26.504 -23.170 14.091 1.00 175.79 281 PHE A N 1
ATOM 1723 C CA . PHE A 1 224 ? 27.456 -24.173 14.596 1.00 180.67 281 PHE A CA 1
ATOM 1724 C C . PHE A 1 224 ? 27.379 -25.467 13.821 1.00 180.53 281 PHE A C 1
ATOM 1725 O O . PHE A 1 224 ? 26.304 -25.894 13.397 1.00 177.97 281 PHE A O 1
ATOM 1733 N N . VAL A 1 225 ? 28.543 -26.076 13.620 1.00 184.42 282 VAL A N 1
ATOM 1734 C CA . VAL A 1 225 ? 28.641 -27.369 12.927 1.00 186.11 282 VAL A CA 1
ATOM 1735 C C . VAL A 1 225 ? 27.625 -28.352 13.492 1.00 186.70 282 VAL A C 1
ATOM 1736 O O . VAL A 1 225 ? 27.520 -28.519 14.696 1.00 189.03 282 VAL A O 1
ATOM 1740 N N . GLY A 1 226 ? 26.846 -28.957 12.606 1.00 185.31 283 GLY A N 1
ATOM 1741 C CA . GLY A 1 226 ? 25.878 -30.004 12.990 1.00 187.33 283 GLY A CA 1
ATOM 1742 C C . GLY A 1 226 ? 24.504 -29.475 13.344 1.00 184.35 283 GLY A C 1
ATOM 1743 O O . GLY A 1 226 ? 23.619 -30.238 13.717 1.00 186.95 283 GLY A O 1
ATOM 1744 N N . ARG A 1 227 ? 24.334 -28.162 13.237 1.00 179.85 284 ARG A N 1
ATOM 1745 C CA . ARG A 1 227 ? 23.017 -27.524 13.448 1.00 177.42 284 ARG A CA 1
ATOM 1746 C C . ARG A 1 227 ? 22.070 -27.915 12.345 1.00 175.74 284 ARG A C 1
ATOM 1747 O O . ARG A 1 227 ? 22.419 -27.874 11.176 1.00 173.61 284 ARG A O 1
ATOM 1755 N N . LYS A 1 228 ? 20.871 -28.313 12.720 1.00 177.96 285 LYS A N 1
ATOM 1756 C CA . LYS A 1 228 ? 20.005 -29.059 11.802 1.00 179.45 285 LYS A CA 1
ATOM 1757 C C . LYS A 1 228 ? 18.828 -28.234 11.304 1.00 176.53 285 LYS A C 1
ATOM 1758 O O . LYS A 1 228 ? 17.988 -27.777 12.081 1.00 177.74 285 LYS A O 1
ATOM 1764 N N . GLY A 1 229 ? 18.814 -28.019 9.989 1.00 173.25 286 GLY A N 1
ATOM 1765 C CA . GLY A 1 229 ? 17.663 -27.392 9.282 1.00 171.04 286 GLY A CA 1
ATOM 1766 C C . GLY A 1 229 ? 17.595 -25.865 9.382 1.00 165.57 286 GLY A C 1
ATOM 1767 O O . GLY A 1 229 ? 16.693 -25.310 10.024 1.00 166.26 286 GLY A O 1
ATOM 1768 N N . VAL A 1 230 ? 18.509 -25.192 8.690 1.00 160.75 287 VAL A N 1
ATOM 1769 C CA . VAL A 1 230 ? 18.506 -23.722 8.638 1.00 156.29 287 VAL A CA 1
ATOM 1770 C C . VAL A 1 230 ? 18.496 -23.221 7.201 1.00 152.32 287 VAL A C 1
ATOM 1771 O O . VAL A 1 230 ? 18.960 -23.917 6.285 1.00 153.17 287 VAL A O 1
ATOM 1775 N N . ASN A 1 231 ? 17.924 -22.029 6.993 1.00 148.87 288 ASN A N 1
ATOM 1776 C CA . ASN A 1 231 ? 17.675 -21.528 5.621 1.00 145.12 288 ASN A CA 1
ATOM 1777 C C . ASN A 1 231 ? 18.219 -20.136 5.366 1.00 140.94 288 ASN A C 1
ATOM 1778 O O . ASN A 1 231 ? 18.602 -19.433 6.292 1.00 141.00 288 ASN A O 1
ATOM 1783 N N . LEU A 1 232 ? 18.271 -19.765 4.081 1.00 138.05 289 LEU A N 1
ATOM 1784 C CA . LEU A 1 232 ? 18.471 -18.343 3.653 1.00 134.94 289 LEU A CA 1
ATOM 1785 C C . LEU A 1 232 ? 17.494 -17.936 2.545 1.00 133.01 289 LEU A C 1
ATOM 1786 O O . LEU A 1 232 ? 17.571 -18.439 1.430 1.00 132.91 289 LEU A O 1
ATOM 1791 N N . LYS A 1 233 ? 16.621 -16.975 2.831 1.00 132.43 290 LYS A N 1
ATOM 1792 C CA . LYS A 1 233 ? 15.683 -16.480 1.792 1.00 130.81 290 LYS A CA 1
ATOM 1793 C C . LYS A 1 233 ? 16.187 -15.217 1.153 1.00 127.59 290 LYS A C 1
ATOM 1794 O O . LYS A 1 233 ? 16.740 -14.337 1.826 1.00 127.46 290 LYS A O 1
ATOM 1800 N N . CYS A 1 234 ? 15.936 -15.119 -0.154 1.00 125.50 291 CYS A N 1
ATOM 1801 C CA . CYS A 1 234 ? 16.574 -14.106 -1.052 1.00 122.90 291 CYS A CA 1
ATOM 1802 C C . CYS A 1 234 ? 15.675 -12.911 -1.207 1.00 120.69 291 CYS A C 1
ATOM 1803 O O . CYS A 1 234 ? 15.706 -12.236 -2.215 1.00 118.67 291 CYS A O 1
ATOM 1806 N N . ASN A 1 235 ? 14.926 -12.612 -0.145 1.00 121.96 292 ASN A N 1
ATOM 1807 C CA . ASN A 1 235 ? 13.961 -11.470 -0.132 1.00 121.85 292 ASN A CA 1
ATOM 1808 C C . ASN A 1 235 ? 14.443 -10.293 -0.908 1.00 119.72 292 ASN A C 1
ATOM 1809 O O . ASN A 1 235 ? 15.576 -9.827 -0.713 1.00 120.28 292 ASN A O 1
ATOM 1814 N N . ALA A 1 236 ? 13.556 -9.751 -1.743 1.00 117.98 293 ALA A N 1
ATOM 1815 C CA . ALA A 1 236 ? 13.941 -8.740 -2.728 1.00 115.37 293 ALA A CA 1
ATOM 1816 C C . ALA A 1 236 ? 12.758 -8.039 -3.236 1.00 114.78 293 ALA A C 1
ATOM 1817 O O . ALA A 1 236 ? 11.898 -8.650 -3.798 1.00 115.15 293 ALA A O 1
ATOM 1819 N N . ASP A 1 237 ? 12.756 -6.726 -3.137 1.00 115.24 294 ASP A N 1
ATOM 1820 C CA . ASP A 1 237 ? 11.680 -5.914 -3.746 1.00 115.23 294 ASP A CA 1
ATOM 1821 C C . ASP A 1 237 ? 12.189 -5.116 -4.952 1.00 112.67 294 ASP A C 1
ATOM 1822 O O . ASP A 1 237 ? 13.173 -4.394 -4.867 1.00 112.97 294 ASP A O 1
ATOM 1827 N N . ALA A 1 238 ? 11.515 -5.290 -6.076 1.00 110.82 295 ALA A N 1
ATOM 1828 C CA . ALA A 1 238 ? 11.911 -4.646 -7.338 1.00 109.20 295 ALA A CA 1
ATOM 1829 C C . ALA A 1 238 ? 10.700 -4.402 -8.191 1.00 109.11 295 ALA A C 1
ATOM 1830 O O . ALA A 1 238 ? 9.676 -5.059 -8.019 1.00 110.88 295 ALA A O 1
ATOM 1832 N N . ASN A 1 239 ? 10.805 -3.433 -9.102 1.00 108.23 296 ASN A N 1
ATOM 1833 C CA . ASN A 1 239 ? 9.704 -3.123 -10.058 1.00 107.83 296 ASN A CA 1
ATOM 1834 C C . ASN A 1 239 ? 10.231 -2.623 -11.374 1.00 106.46 296 ASN A C 1
ATOM 1835 O O . ASN A 1 239 ? 11.034 -1.706 -11.408 1.00 107.05 296 ASN A O 1
ATOM 1840 N N . PRO A 1 240 ? 9.775 -3.212 -12.472 1.00 106.11 297 PRO A N 1
ATOM 1841 C CA . PRO A 1 240 ? 8.823 -4.281 -12.526 1.00 107.17 297 PRO A CA 1
ATOM 1842 C C . PRO A 1 240 ? 9.273 -5.479 -11.731 1.00 107.33 297 PRO A C 1
ATOM 1843 O O . PRO A 1 240 ? 10.464 -5.603 -11.412 1.00 106.41 297 PRO A O 1
ATOM 1847 N N . PRO A 1 241 ? 8.344 -6.390 -11.435 1.00 109.17 298 PRO A N 1
ATOM 1848 C CA . PRO A 1 241 ? 8.771 -7.625 -10.885 1.00 109.99 298 PRO A CA 1
ATOM 1849 C C . PRO A 1 241 ? 9.957 -8.194 -11.649 1.00 109.27 298 PRO A C 1
ATOM 1850 O O . PRO A 1 241 ? 10.067 -8.008 -12.872 1.00 109.66 298 PRO A O 1
ATOM 1854 N N . PRO A 1 242 ? 10.853 -8.842 -10.942 1.00 109.05 299 PRO A N 1
ATOM 1855 C CA . PRO A 1 242 ? 11.980 -9.514 -11.517 1.00 110.02 299 PRO A CA 1
ATOM 1856 C C . PRO A 1 242 ? 11.598 -10.813 -12.184 1.00 113.22 299 PRO A C 1
ATOM 1857 O O . PRO A 1 242 ? 10.460 -11.270 -12.053 1.00 114.59 299 PRO A O 1
ATOM 1861 N N . PHE A 1 243 ? 12.564 -11.420 -12.866 1.00 115.28 300 PHE A N 1
ATOM 1862 C CA . PHE A 1 243 ? 12.391 -12.787 -13.411 1.00 120.28 300 PHE A CA 1
ATOM 1863 C C . PHE A 1 243 ? 13.466 -13.758 -12.894 1.00 122.68 300 PHE A C 1
ATOM 1864 O O . PHE A 1 243 ? 13.159 -14.817 -12.367 1.00 1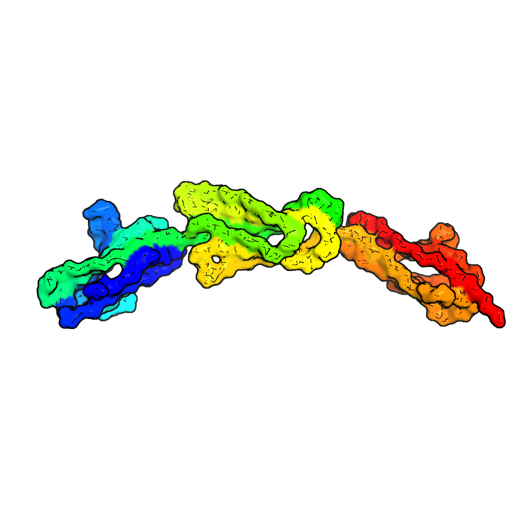25.68 300 PHE A O 1
ATOM 1872 N N . LYS A 1 244 ? 14.707 -13.366 -13.014 1.00 122.62 301 LYS A N 1
ATOM 1873 C CA . LYS A 1 244 ? 15.830 -14.215 -12.598 1.00 125.92 301 LYS A CA 1
ATOM 1874 C C . LYS A 1 244 ? 16.173 -13.913 -11.165 1.00 123.35 301 LYS A C 1
ATOM 1875 O O . LYS A 1 244 ? 16.211 -12.757 -10.763 1.00 119.68 301 LYS A O 1
ATOM 1881 N N . SER A 1 245 ? 16.404 -14.968 -10.388 1.00 126.16 302 SER A N 1
ATOM 1882 C CA . SER A 1 245 ? 16.823 -14.830 -8.952 1.00 124.79 302 SER A CA 1
ATOM 1883 C C . SER A 1 245 ? 17.808 -15.944 -8.526 1.00 128.27 302 SER A C 1
ATOM 1884 O O . SER A 1 245 ? 17.700 -16.513 -7.442 1.00 128.77 302 SER A O 1
ATOM 1887 N N . VAL A 1 246 ? 18.806 -16.156 -9.374 1.00 131.53 303 VAL A N 1
ATOM 1888 C CA . VAL A 1 246 ? 19.868 -17.178 -9.173 1.00 136.59 303 VAL A CA 1
ATOM 1889 C C . VAL A 1 246 ? 20.661 -17.034 -7.867 1.00 135.66 303 VAL A C 1
ATOM 1890 O O . VAL A 1 246 ? 21.053 -15.938 -7.472 1.00 132.87 303 VAL A O 1
ATOM 1894 N N . TRP A 1 247 ? 20.976 -18.185 -7.277 1.00 139.25 304 TRP A N 1
ATOM 1895 C CA . TRP A 1 247 ? 21.456 -18.277 -5.885 1.00 138.95 304 TRP A CA 1
ATOM 1896 C C . TRP A 1 247 ? 22.908 -18.773 -5.797 1.00 144.63 304 TRP A C 1
ATOM 1897 O O . TRP A 1 247 ? 23.192 -19.813 -5.195 1.00 147.73 304 TRP A O 1
ATOM 1908 N N . SER A 1 248 ? 23.830 -18.032 -6.379 1.00 147.04 305 SER A N 1
ATOM 1909 C CA . SER A 1 248 ? 25.215 -18.552 -6.558 1.00 154.52 305 SER A CA 1
ATOM 1910 C C . SER A 1 248 ? 26.075 -18.386 -5.318 1.00 155.66 305 SER A C 1
ATOM 1911 O O . SER A 1 248 ? 25.812 -17.541 -4.470 1.00 151.02 305 SER A O 1
ATOM 1914 N N . ARG A 1 249 ? 27.109 -19.214 -5.233 1.00 162.88 306 ARG A N 1
ATOM 1915 C CA . ARG A 1 249 ? 28.151 -19.085 -4.188 1.00 166.19 306 ARG A CA 1
ATOM 1916 C C . ARG A 1 249 ? 29.380 -18.409 -4.770 1.00 172.56 306 ARG A C 1
ATOM 1917 O O . ARG A 1 249 ? 29.883 -18.809 -5.827 1.00 178.86 306 ARG A O 1
ATOM 1925 N N . LEU A 1 250 ? 29.854 -17.376 -4.093 1.00 172.25 307 LEU A N 1
ATOM 1926 C CA . LEU A 1 250 ? 30.892 -16.494 -4.675 1.00 178.75 307 LEU A CA 1
ATOM 1927 C C . LEU A 1 250 ? 32.180 -17.239 -4.868 1.00 189.24 307 LEU A C 1
ATOM 1928 O O . LEU A 1 250 ? 32.901 -17.022 -5.848 1.00 196.07 307 LEU A O 1
ATOM 1933 N N . ASP A 1 251 ? 32.459 -18.142 -3.944 1.00 191.30 308 ASP A N 1
ATOM 1934 C CA . ASP A 1 251 ? 33.559 -19.046 -4.096 1.00 201.53 308 ASP A CA 1
ATOM 1935 C C . ASP A 1 251 ? 32.909 -19.858 -5.166 1.00 201.15 308 ASP A C 1
ATOM 1936 O O . ASP A 1 251 ? 31.755 -20.177 -5.055 1.00 193.74 308 ASP A O 1
ATOM 1941 N N . GLY A 1 252 ? 33.568 -20.001 -6.298 1.00 209.71 309 GLY A N 1
ATOM 1942 C CA . GLY A 1 252 ? 32.888 -20.474 -7.513 1.00 209.82 309 GLY A CA 1
ATOM 1943 C C . GLY A 1 252 ? 32.139 -21.750 -7.142 1.00 207.26 309 GLY A C 1
ATOM 1944 O O . GLY A 1 252 ? 30.985 -21.946 -7.546 1.00 201.47 309 GLY A O 1
ATOM 1945 N N . GLN A 1 253 ? 32.799 -22.611 -6.359 1.00 212.30 310 GLN A N 1
ATOM 1946 C CA . GLN A 1 253 ? 32.258 -23.957 -6.021 1.00 212.26 310 GLN A CA 1
ATOM 1947 C C . GLN A 1 253 ? 30.904 -23.901 -5.324 1.00 200.74 310 GLN A C 1
ATOM 1948 O O . GLN A 1 253 ? 30.523 -22.888 -4.751 1.00 193.12 310 GLN A O 1
ATOM 1954 N N . TRP A 1 254 ? 30.198 -25.019 -5.374 1.00 200.81 311 TRP A N 1
ATOM 1955 C CA . TRP A 1 254 ? 28.826 -25.109 -4.881 1.00 191.98 311 TRP A CA 1
ATOM 1956 C C . TRP A 1 254 ? 28.562 -26.528 -4.419 1.00 195.50 311 TRP A C 1
ATOM 1957 O O . TRP A 1 254 ? 28.423 -27.433 -5.243 1.00 201.60 311 TRP A O 1
ATOM 1968 N N . PRO A 1 255 ? 28.550 -26.754 -3.086 1.00 192.83 312 PRO A N 1
ATOM 1969 C CA . PRO A 1 255 ? 28.427 -28.115 -2.585 1.00 197.38 312 PRO A CA 1
ATOM 1970 C C . PRO A 1 255 ? 27.033 -28.674 -2.743 1.00 194.88 312 PRO A C 1
ATOM 1971 O O . PRO A 1 255 ? 26.075 -27.924 -2.897 1.00 188.16 312 PRO A O 1
ATOM 1975 N N . ASP A 1 256 ? 26.927 -29.991 -2.713 1.00 201.24 313 ASP A N 1
ATOM 1976 C CA . ASP A 1 256 ? 25.626 -30.645 -2.578 1.00 200.23 313 ASP A CA 1
ATOM 1977 C C . ASP A 1 256 ? 25.210 -30.639 -1.124 1.00 195.07 313 ASP A C 1
ATOM 1978 O O . ASP A 1 256 ? 25.999 -30.299 -0.242 1.00 193.04 313 ASP A O 1
ATOM 1983 N N . GLY A 1 257 ? 23.956 -30.977 -0.880 1.00 193.68 314 GLY A N 1
ATOM 1984 C CA . GLY A 1 257 ? 23.355 -30.797 0.443 1.00 189.00 314 GLY A CA 1
ATOM 1985 C C . GLY A 1 257 ? 22.627 -29.467 0.541 1.00 180.44 314 GLY A C 1
ATOM 1986 O O . GLY A 1 257 ? 22.181 -29.063 1.632 1.00 176.35 314 GLY A O 1
ATOM 1987 N N . LEU A 1 258 ? 22.528 -28.776 -0.605 1.00 178.15 315 LEU A N 1
ATOM 1988 C CA . LEU A 1 258 ? 21.686 -27.566 -0.734 1.00 170.51 315 LEU A CA 1
ATOM 1989 C C . LEU A 1 258 ? 20.579 -27.788 -1.738 1.00 171.88 315 LEU A C 1
ATOM 1990 O O . LEU A 1 258 ? 20.735 -28.545 -2.691 1.00 177.89 315 LEU A O 1
ATOM 1995 N N . LEU A 1 259 ? 19.472 -27.082 -1.536 1.00 167.13 316 LEU A N 1
ATOM 1996 C CA . LEU A 1 259 ? 18.400 -26.948 -2.560 1.00 167.66 316 LEU A CA 1
ATOM 1997 C C . LEU A 1 259 ? 17.788 -25.546 -2.518 1.00 160.15 316 LEU A C 1
ATOM 1998 O O . LEU A 1 259 ? 17.816 -24.881 -1.486 1.00 155.87 316 LEU A O 1
ATOM 2003 N N . ALA A 1 260 ? 17.195 -25.125 -3.629 1.00 159.42 317 ALA A N 1
ATOM 2004 C CA . ALA A 1 260 ? 16.655 -23.750 -3.737 1.00 153.13 317 ALA A CA 1
ATOM 2005 C C . ALA A 1 260 ? 15.140 -23.720 -3.924 1.00 154.25 317 ALA A C 1
ATOM 2006 O O . ALA A 1 260 ? 14.636 -23.249 -4.937 1.00 153.60 317 ALA A O 1
ATOM 2008 N N . SER A 1 261 ? 14.422 -24.173 -2.919 1.00 156.72 318 SER A N 1
ATOM 2009 C CA . SER A 1 261 ? 12.957 -24.097 -2.942 1.00 159.38 318 SER A CA 1
ATOM 2010 C C . SER A 1 261 ? 12.491 -22.646 -2.982 1.00 153.65 318 SER A C 1
ATOM 2011 O O . SER A 1 261 ? 12.934 -21.808 -2.185 1.00 148.89 318 SER A O 1
ATOM 2014 N N . ASP A 1 262 ? 11.632 -22.344 -3.939 1.00 155.05 319 ASP A N 1
ATOM 2015 C CA . ASP A 1 262 ? 11.154 -20.984 -4.118 1.00 150.55 319 ASP A CA 1
ATOM 2016 C C . ASP A 1 262 ? 12.408 -20.134 -4.334 1.00 144.56 319 ASP A C 1
ATOM 2017 O O . ASP A 1 262 ? 13.157 -20.412 -5.259 1.00 146.24 319 ASP A O 1
ATOM 2022 N N . ASN A 1 263 ? 12.703 -19.187 -3.456 1.00 139.71 320 ASN A N 1
ATOM 2023 C CA . ASN A 1 263 ? 14.095 -18.597 -3.412 1.00 135.55 320 ASN A CA 1
ATOM 2024 C C . ASN A 1 263 ? 14.729 -18.641 -2.003 1.00 134.61 320 ASN A C 1
ATOM 2025 O O . ASN A 1 263 ? 15.732 -17.977 -1.722 1.00 131.84 320 ASN A O 1
ATOM 2030 N N . THR A 1 264 ? 14.161 -19.470 -1.157 1.00 137.72 321 THR A N 1
ATOM 2031 C CA . THR A 1 264 ? 14.837 -19.939 0.036 1.00 138.86 321 THR A CA 1
ATOM 2032 C C . THR A 1 264 ? 16.009 -20.835 -0.351 1.00 140.25 321 THR A C 1
ATOM 2033 O O . THR A 1 264 ? 15.984 -21.493 -1.389 1.00 142.57 321 THR A O 1
ATOM 2037 N N . LEU A 1 265 ? 17.042 -20.831 0.474 1.00 139.76 322 LEU A N 1
ATOM 2038 C CA . LEU A 1 265 ? 18.166 -21.759 0.308 1.00 142.53 322 LEU A CA 1
ATOM 2039 C C . LEU A 1 265 ? 18.250 -22.729 1.491 1.00 146.18 322 LEU A C 1
ATOM 2040 O O . LEU A 1 265 ? 18.580 -22.348 2.631 1.00 145.14 322 LEU A O 1
ATOM 2045 N N . HIS A 1 266 ? 17.931 -23.976 1.206 1.00 150.98 323 HIS A N 1
ATOM 2046 C CA . HIS A 1 266 ? 17.869 -25.028 2.233 1.00 155.52 323 HIS A CA 1
ATOM 2047 C C . HIS A 1 266 ? 19.204 -25.641 2.468 1.00 157.81 323 HIS A C 1
ATOM 2048 O O . HIS A 1 266 ? 19.966 -25.854 1.534 1.00 159.34 323 HIS A O 1
ATOM 2055 N N . PHE A 1 267 ? 19.478 -25.983 3.723 1.00 159.39 324 PHE A N 1
ATOM 2056 C CA . PHE A 1 267 ? 20.624 -26.860 4.062 1.00 163.34 324 PHE A CA 1
ATOM 2057 C C . PHE A 1 267 ? 20.124 -28.152 4.672 1.00 169.08 324 PHE A C 1
ATOM 2058 O O . PHE A 1 267 ? 20.172 -28.347 5.887 1.00 170.24 324 PHE A O 1
ATOM 2066 N N . VAL A 1 268 ? 19.603 -29.017 3.809 1.00 173.58 325 VAL A N 1
ATOM 2067 C CA . VAL A 1 268 ? 18.814 -30.211 4.242 1.00 180.38 325 VAL A CA 1
ATOM 2068 C C . VAL A 1 268 ? 19.692 -31.306 4.876 1.00 185.74 325 VAL A C 1
ATOM 2069 O O . VAL A 1 268 ? 19.185 -32.260 5.482 1.00 191.23 325 VAL A O 1
ATOM 2073 N N . HIS A 1 269 ? 20.999 -31.169 4.716 1.00 184.83 326 HIS A N 1
ATOM 2074 C CA . HIS A 1 269 ? 21.962 -31.928 5.526 1.00 188.77 326 HIS A CA 1
ATOM 2075 C C . HIS A 1 269 ? 22.388 -31.097 6.705 1.00 184.29 326 HIS A C 1
ATOM 2076 O O . HIS A 1 269 ? 22.641 -29.902 6.561 1.00 178.99 326 HIS A O 1
ATOM 2083 N N . PRO A 1 270 ? 22.450 -31.710 7.899 1.00 187.33 327 PRO A N 1
ATOM 2084 C CA . PRO A 1 270 ? 23.021 -31.048 9.062 1.00 184.82 327 PRO A CA 1
ATOM 2085 C C . PRO A 1 270 ? 24.353 -30.417 8.736 1.00 183.24 327 PRO A C 1
ATOM 2086 O O . PRO A 1 270 ? 25.069 -30.898 7.867 1.00 186.11 327 PRO A O 1
ATOM 2090 N N . LEU A 1 271 ? 24.677 -29.343 9.425 1.00 180.17 328 LEU A N 1
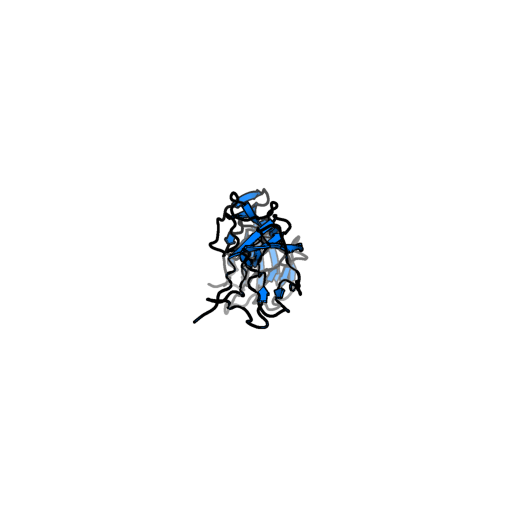ATOM 2091 C CA . LEU A 1 271 ? 25.811 -28.487 9.017 1.00 179.42 328 LEU A CA 1
ATOM 2092 C C . LEU A 1 271 ? 27.156 -29.195 9.113 1.00 186.02 328 LEU A C 1
ATOM 2093 O O . LEU A 1 271 ? 27.432 -29.901 10.066 1.00 189.53 328 LEU A O 1
ATOM 2098 N N . THR A 1 272 ? 27.988 -28.965 8.105 1.00 188.87 329 THR A N 1
ATOM 2099 C CA . THR A 1 272 ? 29.398 -29.407 8.112 1.00 196.79 329 THR A CA 1
ATOM 2100 C C . THR A 1 272 ? 30.355 -28.207 8.095 1.00 197.39 329 THR A C 1
ATOM 2101 O O . THR A 1 272 ? 29.930 -27.069 8.055 1.00 191.83 329 THR A O 1
ATOM 2105 N N . PHE A 1 273 ? 31.649 -28.484 8.165 1.00 205.35 330 PHE A N 1
ATOM 2106 C CA . PHE A 1 273 ? 32.676 -27.419 8.105 1.00 208.41 330 PHE A CA 1
ATOM 2107 C C . PHE A 1 273 ? 32.906 -27.038 6.661 1.00 209.87 330 PHE A C 1
ATOM 2108 O O . PHE A 1 273 ? 33.632 -26.088 6.359 1.00 210.68 330 PHE A O 1
ATOM 2116 N N . ASN A 1 274 ? 32.313 -27.828 5.770 1.00 211.67 331 ASN A N 1
ATOM 2117 C CA . ASN A 1 274 ? 31.917 -27.349 4.445 1.00 211.06 331 ASN A CA 1
ATOM 2118 C C . ASN A 1 274 ? 30.863 -26.300 4.584 1.00 199.32 331 ASN A C 1
ATOM 2119 O O . ASN A 1 274 ? 30.333 -26.099 5.654 1.00 194.61 331 ASN A O 1
ATOM 2124 N N . TYR A 1 275 ? 30.471 -25.712 3.470 1.00 193.88 332 TYR A N 1
ATOM 2125 C CA . TYR A 1 275 ? 29.412 -24.682 3.470 1.00 183.82 332 TYR A CA 1
ATOM 2126 C C . TYR A 1 275 ? 29.981 -23.337 3.786 1.00 181.76 332 TYR A C 1
ATOM 2127 O O . TYR A 1 275 ? 29.250 -22.380 3.899 1.00 176.05 332 TYR A O 1
ATOM 2136 N N . SER A 1 276 ? 31.247 -23.302 4.130 1.00 187.21 333 SER A N 1
ATOM 2137 C CA . SER A 1 276 ? 31.845 -22.091 4.733 1.00 187.16 333 SER A CA 1
ATOM 2138 C C . SER A 1 276 ? 32.243 -21.120 3.647 1.00 187.46 333 SER A C 1
ATOM 2139 O O . SER A 1 276 ? 33.421 -20.949 3.349 1.00 195.00 333 SER A O 1
ATOM 2142 N N . GLY A 1 277 ? 31.247 -20.516 3.025 1.00 180.10 334 GLY A N 1
ATOM 2143 C CA . GLY A 1 277 ? 31.474 -19.619 1.878 1.00 180.25 334 GLY A CA 1
ATOM 2144 C C . GLY A 1 277 ? 30.522 -18.449 1.871 1.00 173.05 334 GLY A C 1
ATOM 2145 O O . GLY A 1 277 ? 29.474 -18.477 2.525 1.00 167.45 334 GLY A O 1
ATOM 2146 N N . VAL A 1 278 ? 30.888 -17.403 1.143 1.00 173.82 335 VAL A N 1
ATOM 2147 C CA . VAL A 1 278 ? 30.034 -16.217 1.065 1.00 167.62 335 VAL A CA 1
ATOM 2148 C C . VAL A 1 278 ? 28.976 -16.409 -0.013 1.00 161.71 335 VAL A C 1
ATOM 2149 O O . VAL A 1 278 ? 29.282 -16.594 -1.207 1.00 164.21 335 VAL A O 1
ATOM 2153 N N . TYR A 1 279 ? 27.738 -16.475 0.444 1.00 155.07 336 TYR A N 1
ATOM 2154 C CA . TYR A 1 279 ? 26.603 -16.808 -0.415 1.00 150.31 336 TYR A CA 1
ATOM 2155 C C . TYR A 1 279 ? 25.902 -15.559 -0.951 1.00 145.90 336 TYR A C 1
ATOM 2156 O O . TYR A 1 279 ? 25.573 -14.634 -0.198 1.00 143.68 336 TYR A O 1
ATOM 2165 N N . ILE A 1 280 ? 25.597 -15.589 -2.240 1.00 144.65 337 ILE A N 1
ATOM 2166 C CA . ILE A 1 280 ? 25.084 -14.409 -2.942 1.00 141.29 337 ILE A CA 1
ATOM 2167 C C . ILE A 1 280 ? 23.971 -14.775 -3.940 1.00 137.76 337 ILE A C 1
ATOM 2168 O O . ILE A 1 280 ? 24.182 -15.584 -4.853 1.00 140.47 337 ILE A O 1
ATOM 2173 N N . CYS A 1 281 ? 22.775 -14.198 -3.744 1.00 132.58 338 CYS A N 1
ATOM 2174 C CA . CYS A 1 281 ? 21.677 -14.347 -4.750 1.00 129.68 338 CYS A CA 1
ATOM 2175 C C . CYS A 1 281 ? 21.527 -13.114 -5.585 1.00 127.65 338 CYS A C 1
ATOM 2176 O O . CYS A 1 281 ? 21.652 -11.987 -5.095 1.00 126.46 338 CYS A O 1
ATOM 2179 N N . LYS A 1 282 ? 21.270 -13.337 -6.863 1.00 127.93 339 LYS A N 1
ATOM 2180 C CA . LYS A 1 282 ? 21.353 -12.282 -7.879 1.00 127.68 339 LYS A CA 1
ATOM 2181 C C . LYS A 1 282 ? 20.036 -12.134 -8.591 1.00 124.05 339 LYS A C 1
ATOM 2182 O O . LYS A 1 282 ? 19.631 -13.002 -9.362 1.00 125.18 339 LYS A O 1
ATOM 2188 N N . VAL A 1 283 ? 19.379 -11.006 -8.355 1.00 120.47 340 VAL A N 1
ATOM 2189 C CA . VAL A 1 283 ? 18.002 -10.783 -8.861 1.00 117.12 340 VAL A CA 1
ATOM 2190 C C . VAL A 1 283 ? 17.929 -9.765 -10.005 1.00 116.49 340 VAL A C 1
ATOM 2191 O O . VAL A 1 283 ? 18.590 -8.735 -9.985 1.00 117.25 340 VAL A O 1
ATOM 2195 N N . THR A 1 284 ? 17.114 -10.086 -10.999 1.00 115.82 341 THR A N 1
ATOM 2196 C CA . THR A 1 284 ? 17.174 -9.423 -12.306 1.00 116.39 341 THR A CA 1
ATOM 2197 C C . THR A 1 284 ? 15.795 -9.102 -12.817 1.00 113.69 341 THR A C 1
ATOM 2198 O O . THR A 1 284 ? 14.936 -9.969 -12.897 1.00 113.77 341 THR A O 1
ATOM 2202 N N . ASN A 1 285 ? 15.590 -7.848 -13.172 1.00 112.20 342 ASN A N 1
ATOM 2203 C CA . ASN A 1 285 ? 14.335 -7.421 -13.822 1.00 111.05 342 ASN A CA 1
ATOM 2204 C C . ASN A 1 285 ? 14.580 -6.533 -15.019 1.00 112.19 342 ASN A C 1
ATOM 2205 O O . ASN A 1 285 ? 15.711 -6.292 -15.395 1.00 114.66 342 ASN A O 1
ATOM 2210 N N . SER A 1 286 ? 13.496 -6.021 -15.593 1.00 111.34 343 SER A N 1
ATOM 2211 C CA . SER A 1 286 ? 13.569 -5.068 -16.739 1.00 112.26 343 SER A CA 1
ATOM 2212 C C . SER A 1 286 ? 14.758 -4.117 -16.624 1.00 112.94 343 SER A C 1
ATOM 2213 O O . SER A 1 286 ? 15.386 -3.794 -17.600 1.00 115.68 343 SER A O 1
ATOM 2216 N N . LEU A 1 287 ? 15.045 -3.685 -15.410 1.00 111.60 344 LEU A N 1
ATOM 2217 C CA . LEU A 1 287 ? 16.047 -2.611 -15.170 1.00 113.64 344 LEU A CA 1
ATOM 2218 C C . LEU A 1 287 ? 17.443 -3.121 -14.859 1.00 116.65 344 LEU A C 1
ATOM 2219 O O . LEU A 1 287 ? 18.369 -2.335 -14.649 1.00 119.25 344 LEU A O 1
ATOM 2224 N N . GLY A 1 288 ? 17.590 -4.423 -14.801 1.00 117.09 345 GLY A N 1
ATOM 2225 C CA . GLY A 1 288 ? 18.894 -5.021 -14.581 1.00 121.51 345 GLY A CA 1
ATOM 2226 C C . GLY A 1 288 ? 18.977 -5.920 -13.367 1.00 120.41 345 GLY A C 1
ATOM 2227 O O . GLY A 1 288 ? 17.956 -6.268 -12.750 1.00 116.51 345 GLY A O 1
ATOM 2228 N N . GLN A 1 289 ? 20.211 -6.308 -13.040 1.00 124.50 346 GLN A N 1
ATOM 2229 C CA . GLN A 1 289 ? 20.480 -7.293 -12.002 1.00 124.29 346 GLN A CA 1
ATOM 2230 C C . GLN A 1 289 ? 21.099 -6.621 -10.818 1.00 125.13 346 GLN A C 1
ATOM 2231 O O . GLN A 1 289 ? 21.957 -5.767 -10.968 1.00 129.46 346 GLN A O 1
ATOM 2237 N N . ARG A 1 290 ? 20.634 -6.988 -9.634 1.00 122.26 347 ARG A N 1
ATOM 2238 C CA . ARG A 1 290 ? 21.274 -6.573 -8.371 1.00 124.02 347 ARG A CA 1
ATOM 2239 C C . ARG A 1 290 ? 21.456 -7.781 -7.488 1.00 123.99 347 ARG A C 1
ATOM 2240 O O . ARG A 1 290 ? 20.770 -8.784 -7.649 1.00 121.33 347 ARG A O 1
ATOM 2248 N N . SER A 1 291 ? 22.359 -7.674 -6.525 1.00 127.65 348 SER A N 1
ATOM 2249 C CA . SER A 1 291 ? 22.644 -8.818 -5.628 1.00 128.51 348 SER A CA 1
ATOM 2250 C C . SER A 1 291 ? 23.084 -8.435 -4.237 1.00 130.30 348 SER A C 1
ATOM 2251 O O . SER A 1 291 ? 23.602 -7.346 -3.994 1.00 133.14 348 SER A O 1
ATOM 2254 N N . ASP A 1 292 ? 22.882 -9.361 -3.330 1.00 129.40 349 ASP A N 1
ATOM 2255 C CA . ASP A 1 292 ? 23.339 -9.220 -1.972 1.00 132.48 349 ASP A CA 1
ATOM 2256 C C . ASP A 1 292 ? 23.949 -10.530 -1.517 1.00 134.83 349 ASP A C 1
ATOM 2257 O O . ASP A 1 292 ? 23.595 -11.602 -2.029 1.00 132.99 349 ASP A O 1
ATOM 2262 N N . GLN A 1 293 ? 24.893 -10.441 -0.575 1.00 139.80 350 GLN A N 1
ATOM 2263 C CA . GLN A 1 293 ? 25.539 -11.644 -0.004 1.00 142.58 350 GLN A CA 1
ATOM 2264 C C . GLN A 1 293 ? 25.568 -11.646 1.516 1.00 144.51 350 GLN A C 1
ATOM 2265 O O . GLN A 1 293 ? 25.627 -10.588 2.164 1.00 146.63 350 GLN A O 1
ATOM 2271 N N . LYS A 1 294 ? 25.549 -12.849 2.081 1.00 144.67 351 LYS A N 1
ATOM 2272 C CA . LYS A 1 294 ? 25.807 -13.036 3.520 1.00 147.75 351 LYS A CA 1
ATOM 2273 C C . LYS A 1 294 ? 27.002 -13.944 3.767 1.00 152.76 351 LYS A C 1
ATOM 2274 O O . LYS A 1 294 ? 27.043 -15.098 3.324 1.00 152.17 351 LYS A O 1
ATOM 2280 N N . VAL A 1 295 ? 27.979 -13.394 4.472 1.00 158.86 352 VAL A N 1
ATOM 2281 C CA . VAL A 1 295 ? 29.225 -14.114 4.788 1.00 165.07 352 VAL A CA 1
ATOM 2282 C C . VAL A 1 295 ? 28.971 -15.215 5.809 1.00 164.68 352 VAL A C 1
ATOM 2283 O O . VAL A 1 295 ? 28.835 -14.957 7.009 1.00 166.16 352 VAL A O 1
ATOM 2287 N N . ILE A 1 296 ? 28.851 -16.436 5.316 1.00 163.32 353 ILE A N 1
ATOM 2288 C CA . ILE A 1 296 ? 28.453 -17.567 6.169 1.00 163.04 353 ILE A CA 1
ATOM 2289 C C . ILE A 1 296 ? 29.649 -18.192 6.857 1.00 169.86 353 ILE A C 1
ATOM 2290 O O . ILE A 1 296 ? 30.619 -18.598 6.214 1.00 174.42 353 ILE A O 1
ATOM 2295 N N . TYR A 1 297 ? 29.569 -18.248 8.182 1.00 171.76 354 TYR A N 1
ATOM 2296 C CA . TYR A 1 297 ? 30.629 -18.835 9.018 1.00 178.41 354 TYR A CA 1
ATOM 2297 C C . TYR A 1 297 ? 30.085 -19.983 9.836 1.00 177.59 354 TYR A C 1
ATOM 2298 O O . TYR A 1 297 ? 29.074 -19.842 10.527 1.00 174.35 354 TYR A O 1
ATOM 2307 N N . ILE A 1 298 ? 30.761 -21.122 9.765 1.00 181.36 355 ILE A N 1
ATOM 2308 C CA . ILE A 1 298 ? 30.435 -22.257 10.655 1.00 182.37 355 ILE A CA 1
ATOM 2309 C C . ILE A 1 298 ? 31.482 -22.448 11.712 1.00 188.74 355 ILE A C 1
ATOM 2310 O O . ILE A 1 298 ? 32.672 -22.528 11.427 1.00 194.62 355 ILE A O 1
ATOM 2315 N N . SER A 1 299 ? 31.017 -22.515 12.946 1.00 188.89 356 SER A N 1
ATOM 2316 C CA . SER A 1 299 ? 31.897 -22.572 14.112 1.00 195.44 356 SER A CA 1
ATOM 2317 C C . SER A 1 299 ? 31.522 -23.731 15.020 1.00 196.33 356 SER A C 1
ATOM 2318 O O . SER A 1 299 ? 30.545 -24.438 14.770 1.00 192.20 356 SER A O 1
ATOM 2321 N N . ASP A 1 300 ? 32.297 -23.918 16.081 1.00 202.28 357 ASP A N 1
ATOM 2322 C CA . ASP A 1 300 ? 31.932 -24.879 17.125 1.00 203.98 357 ASP A CA 1
ATOM 2323 C C . ASP A 1 300 ? 32.448 -24.457 18.506 1.00 210.33 357 ASP A C 1
ATOM 2324 O O . ASP A 1 300 ? 33.617 -24.104 18.647 1.00 216.16 357 ASP A O 1
ATOM 2329 N N . PRO A 1 301 ? 31.560 -24.495 19.540 1.00 210.46 358 PRO A N 1
ATOM 2330 C CA . PRO A 1 301 ? 31.916 -24.045 20.906 1.00 216.95 358 PRO A CA 1
ATOM 2331 C C . PRO A 1 301 ? 32.672 -25.102 21.750 1.00 222.72 358 PRO A C 1
ATOM 2332 O O . PRO A 1 301 ? 32.567 -26.296 21.485 1.00 221.41 358 PRO A O 1
ATOM 2336 N N . PRO A 1 302 ? 33.416 -24.650 22.774 1.00 229.78 359 PRO A N 1
ATOM 2337 C CA . PRO A 1 302 ? 33.918 -25.560 23.787 1.00 235.76 359 PRO A CA 1
ATOM 2338 C C . PRO A 1 302 ? 32.790 -26.101 24.671 1.00 235.15 359 PRO A C 1
ATOM 2339 O O . PRO A 1 302 ? 33.022 -26.452 25.826 1.00 241.49 359 PRO A O 1
#

Sequence (302 aa):
GPIIVEPHVTAVWGKNVSLKCLIEVNETITQISWEKIHGKSSQTVAVHHPQYGFSVQGEYQGRVLFKNYSLNDATITLHNIGFSDSGKYICKAVTFPLGNAQSSTTVTVLVEPTVSLIKGPDSLIDGGNETVAAICIAATGKPVAHIDWEGDLGEMESTTTSFPNETATIISQYKLFPTRFARGRRITCVVKHPALEKDIRYSFILDIQYAPEVSVTGYDGNWFVGRKGVNLKCNADANPPPFKSVWSRLDGQWPDGLLASDNTLHFVHPLTFNYSGVYICKVTNSLGQRSDQKVIYISDPP